Protein AF-A0A8T4DET0-F1 (afdb_monomer_lite)

pLDDT: mean 81.03, std 16.73, range [38.75, 98.0]

Foldseek 3Di:
DLLVVLVVLLVVLVVVLVVLVVVLVVLVVQLVVCVVVVVVVSNVVSVVSNVVSVVVSVVSVVVSVLSVLLNVLLVCQAVDPFDALVVSCVVSVHDSVSSVVSCVSQAWDADPVRTIHNHPVRVVVVVVVVVVVVLVVLVVVLVVLLVVQCVVPPPDDPVRSVVVSCVVCVPDCSVVVVVVVVVVVVVVVVVVVVVVVVVVVVVVVVVVVVVVVVVVVCVVDVVVVVVVVVVVCCVPDND

Sequence (239 aa):
MAEEVLKAEIRRLEGEEKAHAKKVRLKQAYAERARAKRDLKRMEKTQAEEEHAIAVLQKIQAEKKHAETGLLILRYVERHQPVESATIAQTFSVPPETLEEYITSLGLVNDSNGNIFANKERMTEITVTRKFEAWEQERKGVMERLKVIAERYPGLTRDELKEVYKCHYPDDDRLDRYLRERELVLDHSDIKESRAGTWIIIASVVLLVFLVLITAVSVHDPGVVEEAWGGLYVSLFGP

Structure (mmCIF, N/CA/C/O backbone):
data_AF-A0A8T4DET0-F1
#
_entry.id   AF-A0A8T4DET0-F1
#
loop_
_atom_site.group_PDB
_atom_site.id
_atom_site.type_symbol
_atom_site.label_atom_id
_atom_site.label_alt_id
_atom_site.label_comp_id
_atom_site.label_asym_id
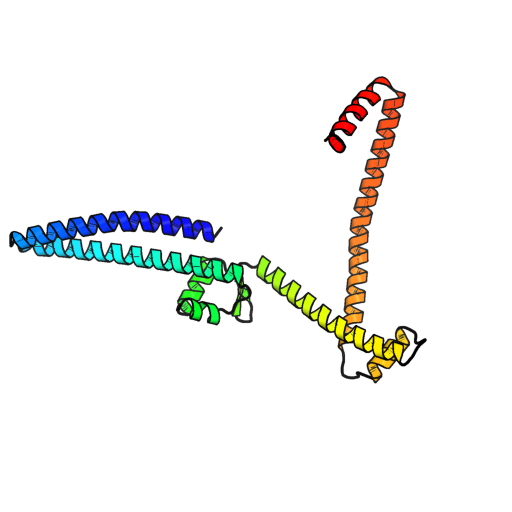_atom_site.label_entity_id
_atom_site.label_seq_id
_atom_site.pdbx_PDB_ins_code
_atom_site.Cartn_x
_atom_site.Cartn_y
_atom_site.Cartn_z
_atom_site.occupancy
_atom_site.B_iso_or_equiv
_atom_site.auth_seq_id
_atom_site.auth_comp_id
_atom_site.auth_asym_id
_atom_site.auth_atom_id
_atom_site.pdbx_PDB_model_num
ATOM 1 N N . MET A 1 1 ? -4.784 11.831 -1.229 1.00 80.75 1 MET A N 1
ATOM 2 C CA . MET A 1 1 ? -6.163 11.762 -0.682 1.00 80.75 1 MET A CA 1
ATOM 3 C C . MET A 1 1 ? -6.360 10.547 0.220 1.00 80.75 1 MET A C 1
ATOM 5 O O . MET A 1 1 ? -6.817 10.747 1.335 1.00 80.75 1 MET A O 1
ATOM 9 N N . ALA A 1 2 ? -5.977 9.333 -0.200 1.00 88.38 2 ALA A N 1
ATOM 10 C CA . ALA A 1 2 ? -6.114 8.115 0.614 1.00 88.38 2 ALA A CA 1
ATOM 11 C C . ALA A 1 2 ? -5.455 8.210 2.008 1.00 88.38 2 ALA A C 1
ATOM 13 O O . ALA A 1 2 ? -6.054 7.801 2.998 1.00 88.38 2 ALA A O 1
ATOM 14 N N . GLU A 1 3 ? -4.270 8.827 2.112 1.00 92.44 3 GLU A N 1
ATOM 15 C CA . GLU A 1 3 ? -3.575 8.993 3.398 1.00 92.44 3 GLU A CA 1
ATOM 16 C C . GLU A 1 3 ? -4.395 9.798 4.422 1.00 92.44 3 GLU A C 1
ATOM 18 O O . GLU A 1 3 ? -4.511 9.411 5.583 1.00 92.44 3 GLU A O 1
ATOM 23 N N . GLU A 1 4 ? -4.992 10.913 3.997 1.00 94.00 4 GLU A N 1
ATOM 24 C CA . GLU A 1 4 ? -5.779 11.780 4.881 1.00 94.00 4 GLU A CA 1
ATOM 25 C C . GLU A 1 4 ? -7.090 11.118 5.308 1.00 94.00 4 GLU A C 1
ATOM 27 O O . GLU A 1 4 ? -7.494 11.250 6.464 1.00 94.00 4 GLU A O 1
ATOM 32 N N . VAL A 1 5 ? -7.711 10.345 4.411 1.00 94.25 5 VAL A N 1
ATOM 33 C CA . VAL A 1 5 ? -8.896 9.536 4.730 1.00 94.25 5 VAL A CA 1
ATOM 34 C C . VAL A 1 5 ? -8.561 8.503 5.808 1.00 94.25 5 VAL A C 1
ATOM 36 O O . VAL A 1 5 ? -9.256 8.435 6.819 1.00 94.25 5 VAL A O 1
ATOM 39 N N . LEU A 1 6 ? -7.457 7.765 5.658 1.00 94.50 6 LEU A N 1
ATOM 40 C CA . LEU A 1 6 ? -7.008 6.798 6.664 1.00 94.50 6 LEU A CA 1
ATOM 41 C C . LEU A 1 6 ? -6.659 7.459 8.002 1.00 94.50 6 LEU A C 1
ATOM 43 O O . LEU A 1 6 ? -7.045 6.958 9.055 1.00 94.50 6 LEU A O 1
ATOM 47 N N . LYS A 1 7 ? -5.966 8.605 7.993 1.00 96.44 7 LYS A N 1
ATOM 48 C CA . LYS A 1 7 ? -5.668 9.358 9.225 1.00 96.44 7 LYS A CA 1
ATOM 49 C C . LYS A 1 7 ? -6.941 9.809 9.937 1.00 96.44 7 LYS A C 1
ATOM 51 O O . LYS A 1 7 ? -7.003 9.747 11.166 1.00 96.44 7 LYS A O 1
ATOM 56 N N . ALA A 1 8 ? -7.934 10.292 9.191 1.00 96.44 8 ALA A N 1
ATOM 57 C CA . ALA A 1 8 ? -9.219 10.692 9.752 1.00 96.44 8 ALA A CA 1
ATOM 58 C C . ALA A 1 8 ? -9.955 9.492 10.364 1.00 96.44 8 ALA A C 1
ATOM 60 O O . ALA A 1 8 ? -10.471 9.596 11.477 1.00 96.44 8 ALA A O 1
ATOM 61 N N . GLU A 1 9 ? -9.928 8.347 9.685 1.00 95.69 9 GLU A N 1
ATOM 62 C CA . GLU A 1 9 ? -10.553 7.112 10.152 1.00 95.69 9 GLU A CA 1
ATOM 63 C C . GLU A 1 9 ? -9.893 6.562 11.423 1.00 95.69 9 GLU A C 1
ATOM 65 O O . GLU A 1 9 ? -10.582 6.263 12.397 1.00 95.69 9 GLU A O 1
ATOM 70 N N . ILE A 1 10 ? -8.558 6.533 11.483 1.00 97.19 10 ILE A N 1
ATOM 71 C CA . ILE A 1 10 ? -7.818 6.139 12.693 1.00 97.19 10 ILE A CA 1
ATOM 72 C C . ILE A 1 10 ? -8.207 7.040 13.874 1.00 97.19 10 ILE A C 1
ATOM 74 O O . ILE A 1 10 ? -8.506 6.542 14.958 1.00 97.19 10 ILE A O 1
ATOM 78 N N . ARG A 1 11 ? -8.285 8.364 13.671 1.00 97.31 11 ARG A N 1
ATOM 79 C CA . ARG A 1 11 ? -8.712 9.308 14.722 1.00 97.31 11 ARG A CA 1
ATOM 80 C C . ARG A 1 11 ? -10.154 9.068 15.176 1.00 97.31 11 ARG A C 1
ATOM 82 O O . ARG A 1 11 ? -10.439 9.175 16.370 1.00 97.31 11 ARG A O 1
ATOM 89 N N . ARG A 1 12 ? -11.063 8.753 14.246 1.00 98.00 12 ARG A N 1
ATOM 90 C CA . ARG A 1 12 ? -12.456 8.395 14.558 1.00 98.00 12 ARG A CA 1
ATOM 91 C C . ARG A 1 12 ? -12.496 7.143 15.437 1.00 98.00 12 ARG A C 1
ATOM 93 O O . ARG A 1 12 ? -13.091 7.177 16.516 1.00 98.00 12 ARG A O 1
ATOM 100 N N . LEU A 1 13 ? -11.798 6.088 15.020 1.00 97.38 13 LEU A N 1
ATOM 101 C CA . LEU A 1 13 ? -11.717 4.811 15.732 1.00 97.38 13 LEU A CA 1
ATOM 102 C C . LEU A 1 13 ? -11.058 4.952 17.110 1.00 97.38 13 LEU A C 1
ATOM 104 O O . LEU A 1 13 ? -11.520 4.339 18.065 1.00 97.38 13 LEU A O 1
ATOM 108 N N . GLU A 1 14 ? -10.052 5.814 17.272 1.00 97.00 14 GLU A N 1
ATOM 109 C CA . GLU A 1 14 ? -9.481 6.140 18.588 1.00 97.00 14 GLU A CA 1
ATOM 110 C C . GLU A 1 14 ? -10.503 6.773 19.544 1.00 97.00 14 GLU A C 1
ATOM 112 O O . GLU A 1 14 ? -10.495 6.501 20.750 1.00 97.00 14 GLU A O 1
ATOM 117 N N . GLY A 1 15 ? -11.374 7.643 19.029 1.00 96.56 15 GLY A N 1
ATOM 118 C CA . GLY A 1 15 ? -12.464 8.232 19.804 1.00 96.56 15 GLY A CA 1
ATOM 119 C C . GLY A 1 15 ? -13.473 7.177 20.261 1.00 96.56 15 GLY A C 1
ATOM 120 O O . GLY A 1 15 ? -13.859 7.143 21.435 1.00 96.56 15 GLY A O 1
ATOM 121 N N . GLU A 1 16 ? -13.856 6.280 19.353 1.00 96.81 16 GLU A N 1
ATOM 122 C CA . GLU A 1 16 ? -14.784 5.180 19.629 1.00 96.81 16 GLU A CA 1
ATOM 123 C C . GLU A 1 16 ? -14.197 4.151 20.593 1.00 96.81 16 GLU A C 1
ATOM 125 O O . GLU A 1 16 ? -14.870 3.759 21.549 1.00 96.81 16 GLU A O 1
ATOM 130 N N . GLU A 1 17 ? -12.926 3.791 20.417 1.00 97.12 17 GLU A N 1
ATOM 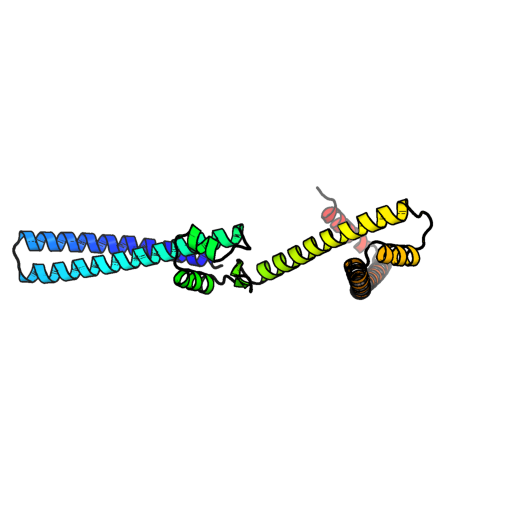131 C CA . GLU A 1 17 ? -12.177 2.910 21.310 1.00 97.12 17 GLU A CA 1
ATOM 132 C C . GLU A 1 17 ? -12.211 3.455 22.744 1.00 97.12 17 GLU A C 1
ATOM 134 O O . GLU A 1 17 ? -12.597 2.744 23.675 1.00 97.12 17 GLU A O 1
ATOM 139 N N . LYS A 1 18 ? -11.908 4.747 22.937 1.00 96.25 18 LYS A N 1
ATOM 140 C CA . LYS A 1 18 ? -11.958 5.400 24.259 1.00 96.25 18 LYS A CA 1
ATOM 141 C C . LYS A 1 18 ? -13.365 5.377 24.861 1.00 96.25 18 LYS A C 1
ATOM 143 O O . LYS A 1 18 ? -13.527 5.091 26.053 1.00 96.25 18 LYS A O 1
ATOM 148 N N . ALA A 1 19 ? -14.390 5.665 24.059 1.00 94.88 19 ALA A N 1
ATOM 149 C CA . ALA A 1 19 ? -15.779 5.658 24.512 1.00 94.88 19 ALA A CA 1
ATOM 150 C C . ALA A 1 19 ? -16.242 4.248 24.925 1.00 94.88 19 ALA A C 1
ATOM 152 O O . ALA A 1 19 ? -16.878 4.078 25.972 1.00 94.88 19 ALA A O 1
ATOM 153 N N . HIS A 1 20 ? -15.895 3.227 24.140 1.00 94.81 20 HIS A N 1
ATOM 154 C CA . HIS A 1 20 ? -16.258 1.838 24.407 1.00 94.81 20 HIS A CA 1
ATOM 155 C C . HIS A 1 20 ? -15.442 1.224 25.545 1.00 94.81 20 HIS A C 1
ATOM 157 O O . HIS A 1 20 ? -16.022 0.539 26.385 1.00 94.81 20 HIS A O 1
ATOM 163 N N . ALA A 1 21 ? -14.162 1.564 25.686 1.00 95.94 21 ALA A N 1
ATOM 164 C CA . ALA A 1 21 ? -13.354 1.176 26.840 1.00 95.94 21 ALA A CA 1
ATOM 165 C C . ALA A 1 21 ? -13.967 1.678 28.159 1.00 95.94 21 ALA A C 1
ATOM 167 O O . ALA A 1 21 ? -14.018 0.947 29.150 1.00 95.94 21 ALA A O 1
ATOM 168 N N . LYS A 1 22 ? -14.519 2.902 28.176 1.00 95.56 22 LYS A N 1
ATOM 169 C CA . LYS A 1 22 ? -15.258 3.415 29.341 1.00 95.56 22 LYS A CA 1
ATOM 170 C C . LYS A 1 22 ? -16.531 2.607 29.616 1.00 95.56 22 LYS A C 1
ATOM 172 O O . LYS A 1 22 ? -16.813 2.310 30.777 1.00 95.56 22 LYS A O 1
ATOM 177 N N . LYS A 1 23 ? -17.291 2.234 28.578 1.00 93.75 23 LYS A N 1
ATOM 178 C CA . LYS A 1 23 ? -18.486 1.380 28.721 1.00 93.75 23 LYS A CA 1
ATOM 179 C C . LYS A 1 23 ? -18.127 0.005 29.287 1.00 93.75 23 LYS A C 1
ATOM 181 O O . LYS A 1 23 ? -18.787 -0.426 30.226 1.00 93.75 23 LYS A O 1
ATOM 186 N N . VAL A 1 24 ? -17.074 -0.634 28.775 1.00 94.12 24 VAL A N 1
ATOM 187 C CA . VAL A 1 24 ? -16.571 -1.926 29.274 1.00 94.12 24 VAL A CA 1
ATOM 188 C C . VAL A 1 24 ? -16.230 -1.830 30.759 1.00 94.12 24 VAL A C 1
ATOM 190 O O . VAL A 1 24 ? -16.779 -2.591 31.550 1.00 94.12 24 VAL A O 1
ATOM 193 N N . ARG A 1 25 ? -15.442 -0.825 31.169 1.00 93.75 25 ARG A N 1
ATOM 194 C CA . ARG A 1 25 ? -15.099 -0.605 32.588 1.00 93.75 25 ARG A CA 1
ATOM 195 C C . ARG A 1 25 ? -16.331 -0.430 33.479 1.00 93.75 25 ARG A C 1
ATOM 197 O O . ARG A 1 25 ? -16.374 -0.949 34.590 1.00 93.75 25 ARG A O 1
ATOM 204 N N . LEU A 1 26 ? -17.348 0.294 33.004 1.00 92.44 26 LEU A N 1
ATOM 205 C CA . LEU A 1 26 ? -18.601 0.457 33.746 1.00 92.44 26 LEU A CA 1
ATOM 206 C C . LEU A 1 26 ? -19.355 -0.870 33.877 1.00 92.44 26 LEU A C 1
ATOM 208 O O . LEU A 1 26 ? -19.831 -1.185 34.965 1.00 92.44 26 LEU A O 1
ATOM 212 N N . LYS A 1 27 ? -19.467 -1.647 32.794 1.00 91.44 27 LYS A N 1
ATOM 213 C CA . LYS A 1 27 ? -20.150 -2.949 32.805 1.00 91.44 27 LYS A CA 1
ATOM 214 C C . LYS A 1 27 ? -19.440 -3.956 33.708 1.00 91.44 27 LYS A C 1
ATOM 216 O O . LYS A 1 27 ? -20.118 -4.573 34.522 1.00 91.44 27 LYS A O 1
ATOM 221 N N . GLN A 1 28 ? -18.110 -4.000 33.668 1.00 90.81 28 GLN A N 1
ATOM 222 C CA . GLN A 1 28 ? -17.274 -4.774 34.594 1.00 90.81 28 GLN A CA 1
ATOM 223 C C . GLN A 1 28 ? -17.572 -4.426 36.056 1.00 90.81 28 GLN A C 1
ATOM 225 O O . GLN A 1 28 ? -17.933 -5.297 36.843 1.00 90.81 28 GLN A O 1
ATOM 230 N N . ALA A 1 29 ? -17.552 -3.137 36.410 1.00 90.94 29 ALA A N 1
ATOM 231 C CA . ALA A 1 29 ? -17.862 -2.701 37.772 1.00 90.94 29 ALA A CA 1
ATOM 232 C C . ALA A 1 29 ? -19.298 -3.068 38.210 1.00 90.94 29 ALA A C 1
ATOM 234 O O . ALA A 1 29 ? -19.546 -3.364 39.382 1.00 90.94 29 ALA A O 1
ATOM 235 N N . TYR A 1 30 ? -20.272 -3.050 37.292 1.00 87.25 30 TYR A N 1
ATOM 236 C CA . TYR A 1 30 ? -21.639 -3.495 37.583 1.00 87.25 30 TYR A CA 1
ATOM 237 C C . TYR A 1 30 ? -21.739 -5.013 37.771 1.00 87.25 30 TYR A C 1
ATOM 239 O O . TYR A 1 30 ? -22.420 -5.450 38.703 1.00 87.25 30 TYR A O 1
ATOM 247 N N . ALA A 1 31 ? -21.055 -5.799 36.939 1.00 87.06 31 ALA A N 1
ATOM 248 C CA . ALA A 1 31 ? -20.998 -7.252 37.061 1.00 87.06 31 ALA A CA 1
ATOM 249 C C . ALA A 1 31 ? -20.335 -7.675 38.383 1.00 87.06 31 ALA A C 1
ATOM 251 O O . ALA A 1 31 ? -20.878 -8.505 39.113 1.00 87.06 31 ALA A O 1
ATOM 252 N N . GLU A 1 32 ? -19.230 -7.032 38.772 1.00 88.06 32 GLU A N 1
ATOM 253 C CA . GLU A 1 32 ? -18.567 -7.246 40.066 1.00 88.06 32 GLU A CA 1
ATOM 254 C C . GLU A 1 32 ? -19.493 -6.946 41.253 1.00 88.06 32 GLU A C 1
ATOM 256 O O . GLU A 1 32 ? -19.580 -7.731 42.199 1.00 88.06 32 GLU A O 1
ATOM 261 N N . ARG A 1 33 ? -20.259 -5.848 41.193 1.00 87.69 33 ARG A N 1
ATOM 262 C CA . ARG A 1 33 ? -21.254 -5.516 42.229 1.00 87.69 33 ARG A CA 1
ATOM 263 C C . ARG A 1 33 ? -22.389 -6.537 42.304 1.00 87.69 33 ARG A C 1
ATOM 265 O O . ARG A 1 33 ? -22.856 -6.831 43.403 1.00 87.69 33 ARG A O 1
ATOM 272 N N . ALA A 1 34 ? -22.856 -7.054 41.167 1.00 86.12 34 ALA A N 1
ATOM 273 C CA . ALA A 1 34 ? -23.879 -8.099 41.130 1.00 86.12 34 ALA A CA 1
ATOM 274 C C . ALA A 1 34 ? -23.356 -9.415 41.734 1.00 86.12 34 ALA A C 1
ATOM 276 O O . ALA A 1 34 ? -24.046 -10.018 42.558 1.00 86.12 34 ALA A O 1
ATOM 277 N N . ARG A 1 35 ? -22.105 -9.789 41.415 1.00 86.19 35 ARG A N 1
ATOM 278 C CA . ARG A 1 35 ? -21.392 -10.932 42.016 1.00 86.19 35 ARG A CA 1
ATOM 279 C C . ARG A 1 35 ? -21.261 -10.785 43.531 1.00 86.19 35 ARG A C 1
ATOM 281 O O . ARG A 1 35 ? -21.606 -11.709 44.264 1.00 86.19 35 ARG A O 1
ATOM 288 N N . ALA A 1 36 ? -20.854 -9.609 44.013 1.00 89.50 36 ALA A N 1
ATOM 289 C CA . ALA A 1 36 ? -20.719 -9.332 45.445 1.00 89.50 36 ALA A CA 1
ATOM 290 C C . ALA A 1 36 ? -22.049 -9.474 46.212 1.00 89.50 36 ALA A C 1
ATOM 292 O O . ALA A 1 36 ? -22.058 -9.882 47.370 1.00 89.50 36 ALA A O 1
ATOM 293 N N . LYS A 1 37 ? -23.180 -9.173 45.560 1.00 90.38 37 LYS A N 1
ATOM 294 C CA . LYS A 1 37 ? -24.529 -9.285 46.140 1.00 90.38 37 LYS A CA 1
ATOM 295 C C . LYS A 1 37 ? -25.179 -10.664 45.966 1.00 90.38 37 LYS A C 1
ATOM 297 O O . LYS A 1 37 ? -26.287 -10.847 46.461 1.00 90.38 37 LYS A O 1
ATOM 302 N N . ARG A 1 38 ? -24.519 -11.616 45.288 1.00 86.25 38 ARG A N 1
ATOM 303 C CA . ARG A 1 38 ? -25.039 -12.965 44.966 1.00 86.25 38 ARG A CA 1
ATOM 304 C C . ARG A 1 38 ? -26.416 -12.956 44.275 1.00 86.25 38 ARG A C 1
ATOM 306 O O . ARG A 1 38 ? -27.213 -13.874 44.452 1.00 86.25 38 ARG A O 1
ATOM 313 N N . ASP A 1 39 ? -26.703 -11.925 43.482 1.00 85.50 39 ASP A N 1
ATOM 314 C CA . ASP A 1 39 ? -27.966 -11.798 42.745 1.00 85.50 39 ASP A CA 1
ATOM 315 C C . ASP A 1 39 ? -27.867 -12.524 41.393 1.00 85.50 39 ASP A C 1
ATOM 317 O O . ASP A 1 39 ? -27.490 -11.934 40.378 1.00 85.50 39 ASP A O 1
ATOM 321 N N . LEU A 1 40 ? -28.178 -13.825 41.394 1.00 80.81 40 LEU A N 1
ATOM 322 C CA . LEU A 1 40 ? -27.998 -14.733 40.251 1.00 80.81 40 LEU A CA 1
ATOM 323 C C . LEU A 1 40 ? -28.675 -14.241 38.960 1.00 80.81 40 LEU A C 1
ATOM 325 O O . LEU A 1 40 ? -28.046 -14.240 37.904 1.00 80.81 40 LEU A O 1
ATOM 329 N N . LYS A 1 41 ? -29.916 -13.736 39.036 1.00 82.00 41 LYS A N 1
ATOM 330 C CA . LYS A 1 41 ? -30.633 -13.210 37.856 1.00 82.00 41 LYS A CA 1
ATOM 331 C C . LYS A 1 41 ? -29.954 -11.975 37.264 1.00 82.00 41 LYS A C 1
ATOM 333 O O . LYS A 1 41 ? -29.976 -11.763 36.053 1.00 82.00 41 LYS A O 1
ATOM 338 N N . ARG A 1 42 ? -29.374 -11.123 38.112 1.00 81.19 42 ARG A N 1
ATOM 339 C CA . ARG A 1 42 ? -28.644 -9.927 37.668 1.00 81.19 42 ARG A CA 1
ATOM 340 C C . ARG A 1 42 ? -27.243 -10.255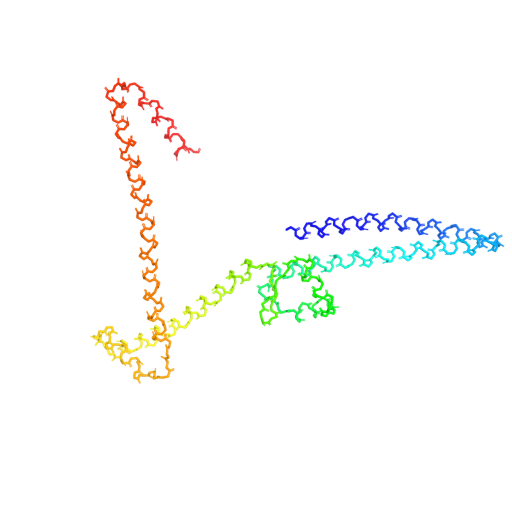 37.172 1.00 81.19 42 ARG A C 1
ATOM 342 O O . ARG A 1 42 ? -26.760 -9.547 36.293 1.00 81.19 42 ARG A O 1
ATOM 349 N N . MET A 1 43 ? -26.608 -11.297 37.705 1.00 84.38 43 MET A N 1
ATOM 350 C CA . MET A 1 43 ? -25.290 -11.765 37.274 1.00 84.38 43 MET A CA 1
ATOM 351 C C . MET A 1 43 ? -25.285 -12.219 35.813 1.00 84.38 43 MET A C 1
ATOM 353 O O . MET A 1 43 ? -24.488 -11.695 35.045 1.00 84.38 43 MET A O 1
ATOM 357 N N . GLU A 1 44 ? -26.201 -13.101 35.402 1.00 86.25 44 GLU A N 1
ATOM 358 C CA . GLU A 1 44 ? -26.257 -13.583 34.008 1.00 86.25 44 GLU A CA 1
ATOM 359 C C . GLU A 1 44 ? -26.460 -12.431 33.017 1.00 86.25 44 GLU A C 1
ATOM 361 O O . GLU A 1 44 ? -25.741 -12.303 32.026 1.00 86.25 44 GLU A O 1
ATOM 366 N N . LYS A 1 45 ? -27.390 -11.520 33.329 1.00 86.75 45 LYS A N 1
ATOM 367 C CA . LYS A 1 45 ? -27.658 -10.349 32.487 1.00 86.75 45 LYS A CA 1
ATOM 368 C C . LYS A 1 45 ? -26.462 -9.396 32.406 1.00 86.75 45 LYS A C 1
ATOM 370 O O . LYS A 1 45 ? -26.127 -8.926 31.324 1.00 86.75 45 LYS A O 1
ATOM 375 N N . THR A 1 46 ? -25.831 -9.079 33.537 1.00 87.88 46 THR A N 1
ATOM 376 C CA . THR A 1 46 ? -24.679 -8.158 33.549 1.00 87.88 46 THR A CA 1
ATOM 377 C C . THR A 1 46 ? -23.450 -8.759 32.884 1.00 87.88 46 THR A C 1
ATOM 379 O O . THR A 1 46 ? -22.729 -8.026 32.215 1.00 87.88 46 THR A O 1
ATOM 382 N N . GLN A 1 47 ? -23.255 -10.073 32.996 1.00 88.69 47 GLN A N 1
ATOM 383 C CA . GLN A 1 47 ? -22.185 -10.782 32.307 1.00 88.69 47 GLN A CA 1
ATOM 384 C C . GLN A 1 47 ? -22.385 -10.767 30.786 1.00 88.69 47 GLN A C 1
ATOM 386 O O . GLN A 1 47 ? -21.464 -10.398 30.066 1.00 88.69 47 GLN A O 1
ATOM 391 N N . ALA A 1 48 ? -23.591 -11.059 30.292 1.00 90.12 48 ALA A N 1
ATOM 392 C CA . ALA A 1 48 ? -23.875 -10.988 28.857 1.00 90.12 48 ALA A CA 1
ATOM 393 C C . ALA A 1 48 ? -23.661 -9.567 28.290 1.00 90.12 48 ALA A C 1
ATOM 395 O O . ALA A 1 48 ? -23.119 -9.387 27.200 1.00 90.12 48 ALA A O 1
ATOM 396 N N . GLU A 1 49 ? -24.049 -8.531 29.043 1.00 90.62 49 GLU A N 1
ATOM 397 C CA . GLU A 1 49 ? -23.809 -7.134 28.658 1.00 90.62 49 GLU A CA 1
ATOM 398 C C . GLU A 1 49 ? -22.318 -6.750 28.682 1.00 90.62 49 GLU A C 1
ATOM 400 O O . GLU A 1 49 ? -21.885 -5.922 27.875 1.00 90.62 49 GLU A O 1
ATOM 405 N N . GLU A 1 50 ? -21.538 -7.316 29.606 1.00 91.19 50 GLU A N 1
ATOM 406 C CA . GLU A 1 50 ? -20.085 -7.145 29.682 1.00 91.19 50 GLU A CA 1
ATOM 407 C C . GLU A 1 50 ? -19.391 -7.804 28.484 1.00 91.19 50 GLU A C 1
ATOM 409 O O . GLU A 1 50 ? -18.638 -7.134 27.777 1.00 91.19 50 GLU A O 1
ATOM 414 N N . GLU A 1 51 ? -19.695 -9.073 28.211 1.00 93.94 51 GLU A N 1
ATOM 415 C CA . GLU A 1 51 ? -19.146 -9.834 27.085 1.00 93.94 51 GLU A CA 1
ATOM 416 C C . GLU A 1 51 ? -19.450 -9.145 25.749 1.00 93.94 51 GLU A C 1
ATOM 418 O O . GLU A 1 51 ? -18.552 -8.945 24.929 1.00 93.94 51 GLU A O 1
ATOM 423 N N . HIS A 1 52 ? -20.685 -8.669 25.564 1.00 94.62 52 HIS A N 1
ATOM 424 C CA . HIS A 1 52 ? -21.054 -7.889 24.385 1.00 94.62 52 HIS A CA 1
ATOM 425 C C . HIS A 1 52 ? -20.242 -6.587 24.274 1.00 94.62 52 HIS A C 1
ATOM 427 O O . HIS A 1 52 ? -19.778 -6.224 23.193 1.00 94.62 52 HIS A O 1
ATOM 433 N N . ALA A 1 53 ? -20.051 -5.855 25.377 1.00 92.88 53 ALA A N 1
ATOM 434 C CA . ALA A 1 53 ? -19.258 -4.626 25.360 1.00 92.88 53 ALA A CA 1
ATOM 435 C C . ALA A 1 53 ? -17.781 -4.896 25.018 1.00 92.88 53 ALA A C 1
ATOM 437 O O . ALA A 1 53 ? -17.179 -4.109 24.283 1.00 92.88 53 ALA A O 1
ATOM 438 N N . ILE A 1 54 ? -17.220 -6.001 25.520 1.00 93.94 54 ILE A N 1
ATOM 439 C CA . ILE A 1 54 ? -15.855 -6.447 25.215 1.00 93.94 54 ILE A CA 1
ATOM 440 C C . ILE A 1 54 ? -15.729 -6.800 23.731 1.00 93.94 54 ILE A C 1
ATOM 442 O O . ILE A 1 54 ? -14.804 -6.318 23.080 1.00 93.94 54 ILE A O 1
ATOM 446 N N . ALA A 1 55 ? -16.675 -7.560 23.175 1.00 96.44 55 ALA A N 1
ATOM 447 C CA . ALA A 1 55 ? -16.664 -7.945 21.764 1.00 96.44 55 ALA A CA 1
ATOM 448 C C . ALA A 1 55 ? -16.683 -6.722 20.830 1.00 96.44 55 ALA A C 1
ATOM 450 O O . ALA A 1 55 ? -15.925 -6.655 19.862 1.00 96.44 55 ALA A O 1
ATOM 451 N N . VAL A 1 56 ? -17.496 -5.708 21.149 1.00 96.38 56 VAL A N 1
ATOM 452 C CA . VAL A 1 56 ? -17.522 -4.455 20.376 1.00 96.38 56 VAL A CA 1
ATOM 453 C C . VAL A 1 56 ? -16.186 -3.713 20.466 1.00 96.38 56 VAL A C 1
ATOM 455 O O . VAL A 1 56 ? -15.701 -3.217 19.453 1.00 96.38 56 VAL A O 1
ATOM 458 N N . LEU A 1 57 ? -15.566 -3.647 21.649 1.00 95.75 57 LEU A N 1
ATOM 459 C CA . LEU A 1 57 ? -14.258 -3.004 21.805 1.00 95.75 57 LEU A CA 1
ATOM 460 C C . LEU A 1 57 ? -13.171 -3.725 20.994 1.00 95.75 57 LEU A C 1
ATOM 462 O O . LEU A 1 57 ? -12.389 -3.069 20.312 1.00 95.75 57 LEU A O 1
ATOM 466 N N . GLN A 1 58 ? -13.154 -5.058 21.025 1.00 97.25 58 GLN A N 1
ATOM 467 C CA . GLN A 1 58 ? -12.216 -5.866 20.241 1.00 97.25 58 GLN A CA 1
ATOM 468 C C . GLN A 1 58 ? -12.391 -5.645 18.737 1.00 97.25 58 GLN A C 1
ATOM 470 O O . GLN A 1 58 ? -11.399 -5.519 18.020 1.00 97.25 58 GLN A O 1
ATOM 475 N N . LYS A 1 59 ? -13.637 -5.532 18.261 1.00 97.69 59 LYS A N 1
ATOM 476 C CA . LYS A 1 59 ? -13.926 -5.210 16.860 1.00 97.69 59 LYS A CA 1
ATOM 477 C C . LYS A 1 59 ? -13.352 -3.845 16.460 1.00 97.69 59 LYS A C 1
ATOM 479 O O . LYS A 1 59 ? -12.644 -3.766 15.463 1.00 97.69 59 LYS A O 1
ATOM 484 N N . ILE A 1 60 ? -13.580 -2.804 17.265 1.00 97.00 60 ILE A N 1
ATOM 485 C CA . ILE A 1 60 ? -13.035 -1.456 17.011 1.00 97.00 60 ILE A CA 1
ATOM 486 C C . ILE A 1 60 ? -11.500 -1.484 16.972 1.00 97.00 60 ILE A C 1
ATOM 488 O O . ILE A 1 60 ? -10.883 -0.870 16.105 1.00 97.00 60 ILE A O 1
ATOM 492 N N . GLN A 1 61 ? -10.866 -2.221 17.886 1.00 96.62 61 GLN A N 1
ATOM 493 C CA . GLN A 1 61 ? -9.408 -2.361 17.914 1.00 96.62 61 GLN A CA 1
ATOM 494 C C . GLN A 1 61 ? -8.863 -3.081 16.676 1.00 96.62 61 GLN A C 1
ATOM 496 O O . GLN A 1 61 ? -7.821 -2.686 16.150 1.00 96.62 61 GLN A O 1
ATOM 501 N N . ALA A 1 62 ? -9.565 -4.106 16.190 1.00 96.12 62 ALA A N 1
ATOM 502 C CA . ALA A 1 62 ? -9.202 -4.801 14.960 1.00 96.12 62 ALA A CA 1
ATOM 503 C C . ALA A 1 62 ? -9.322 -3.883 13.731 1.00 96.12 62 ALA A C 1
ATOM 505 O O . ALA A 1 62 ? -8.388 -3.819 12.933 1.00 96.12 62 ALA A O 1
ATOM 506 N N . GLU A 1 63 ? -10.418 -3.126 13.615 1.00 95.69 63 GLU A N 1
ATOM 507 C CA . GLU A 1 63 ? -10.625 -2.146 12.538 1.00 95.69 63 GLU A CA 1
ATOM 508 C C . GLU A 1 63 ? -9.551 -1.051 12.554 1.00 95.69 63 GLU A C 1
ATOM 510 O O . GLU A 1 63 ? -8.969 -0.726 11.519 1.00 95.69 63 GLU A O 1
ATOM 515 N N . LYS A 1 64 ? -9.211 -0.536 13.740 1.00 97.06 64 LYS A N 1
ATOM 516 C CA . LYS A 1 64 ? -8.148 0.462 13.904 1.00 97.06 64 LYS A CA 1
ATOM 517 C C . LYS A 1 64 ? -6.800 -0.078 13.445 1.00 97.06 64 LYS A C 1
ATOM 519 O O . LYS A 1 64 ? -6.125 0.570 12.649 1.00 97.06 64 LYS A O 1
ATOM 524 N N . LYS A 1 65 ? -6.431 -1.278 13.902 1.00 96.00 65 LYS A N 1
ATOM 525 C CA . LYS A 1 65 ? -5.188 -1.937 13.489 1.00 96.00 65 LYS A CA 1
ATOM 526 C C . LYS A 1 65 ? -5.153 -2.142 11.973 1.00 96.00 65 LYS A C 1
ATOM 528 O O . LYS A 1 65 ? -4.127 -1.896 11.350 1.00 96.00 65 LYS A O 1
ATOM 533 N N . HIS A 1 66 ? -6.273 -2.548 11.374 1.00 94.25 66 HIS A N 1
ATOM 534 C CA . HIS A 1 66 ? -6.385 -2.701 9.927 1.00 94.25 66 HIS A CA 1
ATOM 535 C C . HIS A 1 66 ? -6.143 -1.369 9.191 1.00 94.25 66 HIS A C 1
ATOM 537 O O . HIS A 1 66 ? -5.362 -1.340 8.239 1.00 94.25 66 HIS A O 1
ATOM 543 N N . ALA A 1 67 ? -6.730 -0.261 9.654 1.00 95.25 67 ALA A N 1
ATOM 544 C CA . ALA A 1 67 ? -6.509 1.066 9.074 1.00 95.25 67 ALA A CA 1
ATOM 545 C C . ALA A 1 67 ? -5.055 1.557 9.239 1.00 95.25 67 ALA A C 1
ATOM 547 O O . ALA A 1 67 ? -4.472 2.108 8.303 1.00 95.25 67 ALA A O 1
ATOM 548 N N . GLU A 1 68 ? -4.439 1.319 10.401 1.00 96.88 68 GLU A N 1
ATOM 549 C CA . GLU A 1 68 ? -3.027 1.632 10.659 1.00 96.88 68 GLU A CA 1
ATOM 550 C C . GLU A 1 68 ? -2.093 0.862 9.717 1.00 96.88 68 GLU A C 1
ATOM 552 O O . GLU A 1 68 ? -1.190 1.452 9.121 1.00 96.88 68 GLU A O 1
ATOM 557 N N . THR A 1 69 ? -2.332 -0.437 9.527 1.00 96.62 69 THR A N 1
ATOM 558 C CA . THR A 1 69 ? -1.578 -1.256 8.572 1.00 96.62 69 THR A CA 1
ATOM 559 C C . THR A 1 69 ? -1.747 -0.742 7.141 1.00 96.62 69 THR A C 1
ATOM 561 O O . THR A 1 69 ? -0.747 -0.590 6.440 1.00 96.62 69 THR A O 1
ATOM 564 N N . GLY A 1 70 ? -2.966 -0.381 6.726 1.00 96.12 70 GLY A N 1
ATOM 565 C CA . GLY A 1 70 ? -3.212 0.217 5.409 1.00 96.12 70 GLY A CA 1
ATOM 566 C C . GLY A 1 70 ? -2.427 1.516 5.190 1.00 96.12 70 GLY A C 1
ATOM 567 O O . GLY A 1 70 ? -1.822 1.712 4.136 1.00 96.12 70 GLY A O 1
ATOM 568 N N . LEU A 1 71 ? -2.346 2.375 6.211 1.00 96.44 71 LEU A N 1
ATOM 569 C CA . LEU A 1 71 ? -1.551 3.606 6.164 1.00 96.44 71 LEU A CA 1
ATOM 570 C C . LEU A 1 71 ? -0.047 3.337 6.019 1.00 96.44 71 LEU A C 1
ATOM 572 O O . LEU A 1 71 ? 0.645 4.052 5.290 1.00 96.44 71 LEU A O 1
ATOM 576 N N . LEU A 1 72 ? 0.472 2.323 6.712 1.00 96.75 72 LEU A N 1
ATOM 577 C CA . LEU A 1 72 ? 1.876 1.931 6.601 1.00 96.75 72 LEU A CA 1
ATOM 578 C C . LEU A 1 72 ? 2.201 1.380 5.209 1.00 96.75 72 LEU A C 1
ATOM 580 O O . LEU A 1 72 ? 3.215 1.778 4.633 1.00 96.75 72 LEU A O 1
ATOM 584 N N . ILE A 1 73 ? 1.325 0.537 4.653 1.00 96.25 73 ILE A N 1
ATOM 585 C CA . ILE A 1 73 ? 1.464 -0.002 3.294 1.00 96.25 73 ILE A CA 1
ATOM 586 C C . ILE A 1 73 ? 1.482 1.134 2.270 1.00 96.25 73 ILE A C 1
ATOM 588 O O . ILE A 1 73 ? 2.404 1.199 1.458 1.00 96.25 73 ILE A O 1
ATOM 592 N N . LEU A 1 74 ? 0.525 2.067 2.343 1.00 95.81 74 LEU A N 1
ATOM 593 C CA . LEU A 1 74 ? 0.453 3.210 1.428 1.00 95.81 74 LEU A CA 1
ATOM 594 C C . LEU A 1 74 ? 1.770 3.999 1.410 1.00 95.81 74 LEU A C 1
ATOM 596 O O . LEU A 1 74 ? 2.365 4.206 0.354 1.00 95.81 74 LEU A O 1
ATOM 600 N N . ARG A 1 75 ? 2.270 4.378 2.591 1.00 96.00 75 ARG A N 1
ATOM 601 C CA . ARG A 1 75 ? 3.524 5.138 2.724 1.00 96.00 75 ARG A CA 1
ATOM 602 C C . ARG A 1 75 ? 4.738 4.372 2.220 1.00 96.00 75 ARG A C 1
ATOM 604 O O . ARG A 1 75 ? 5.684 4.978 1.722 1.00 96.00 75 ARG A O 1
ATOM 611 N N . TYR A 1 76 ? 4.744 3.058 2.404 1.00 96.56 76 TYR A N 1
ATOM 612 C CA . TYR A 1 76 ? 5.822 2.207 1.929 1.00 96.56 76 TYR A CA 1
ATOM 613 C C . TYR A 1 76 ? 5.837 2.148 0.400 1.00 96.56 76 TYR A C 1
ATOM 615 O O . TYR A 1 76 ? 6.875 2.404 -0.208 1.00 96.56 76 TYR A O 1
ATOM 623 N N . VAL A 1 77 ? 4.679 1.927 -0.227 1.00 95.69 77 VAL A N 1
ATOM 624 C CA . VAL A 1 77 ? 4.539 1.930 -1.691 1.00 95.69 77 VAL A CA 1
ATOM 625 C C . VAL A 1 77 ? 4.937 3.283 -2.278 1.00 95.69 77 VAL A C 1
ATOM 627 O O . VAL A 1 77 ? 5.718 3.332 -3.221 1.00 95.69 77 VAL A O 1
ATOM 630 N N . GLU A 1 78 ? 4.487 4.396 -1.698 1.00 93.06 78 GLU A N 1
ATOM 631 C CA . GLU A 1 78 ? 4.832 5.737 -2.191 1.00 93.06 78 GLU A CA 1
ATOM 632 C C . GLU A 1 78 ? 6.346 6.001 -2.226 1.00 93.06 78 GLU A C 1
ATOM 634 O O . GLU A 1 78 ? 6.825 6.692 -3.128 1.00 93.06 78 GLU A O 1
ATOM 639 N N . ARG A 1 79 ? 7.097 5.437 -1.271 1.00 94.00 79 ARG A N 1
ATOM 640 C CA . ARG A 1 79 ? 8.552 5.617 -1.141 1.00 94.00 79 ARG A CA 1
ATOM 641 C C . ARG A 1 79 ? 9.378 4.624 -1.949 1.00 94.00 79 ARG A C 1
ATOM 643 O O . ARG A 1 79 ? 10.491 4.962 -2.338 1.00 94.00 79 ARG A O 1
ATOM 650 N N . HIS A 1 80 ? 8.867 3.412 -2.149 1.00 93.56 80 HIS A N 1
ATOM 651 C CA . HIS A 1 80 ? 9.633 2.294 -2.705 1.00 93.56 80 HIS A CA 1
ATOM 652 C C . HIS A 1 80 ? 9.096 1.784 -4.044 1.00 93.56 80 HIS A C 1
ATOM 654 O O . HIS A 1 80 ? 9.604 0.795 -4.557 1.00 93.56 80 HIS A O 1
ATOM 660 N N . GLN A 1 81 ? 8.093 2.444 -4.627 1.00 90.81 81 GLN A N 1
ATOM 661 C CA . GLN A 1 81 ? 7.567 2.078 -5.938 1.00 90.81 81 GLN A CA 1
ATOM 662 C C . GLN A 1 81 ? 8.647 2.119 -7.041 1.00 90.81 81 GLN A C 1
ATOM 664 O O . GLN A 1 81 ? 9.431 3.070 -7.108 1.00 90.81 81 GLN A O 1
ATOM 669 N N . PRO A 1 82 ? 8.657 1.133 -7.953 1.00 93.00 82 PRO A N 1
ATOM 670 C CA . PRO A 1 82 ? 7.822 -0.064 -7.933 1.00 93.00 82 PRO A CA 1
ATOM 671 C C . PRO A 1 82 ? 8.322 -1.078 -6.909 1.00 93.00 82 PRO A C 1
ATOM 673 O O . PRO A 1 82 ? 9.524 -1.314 -6.801 1.00 93.00 82 PRO A O 1
ATOM 676 N N . VAL A 1 83 ? 7.381 -1.717 -6.222 1.00 95.12 83 VAL A N 1
ATOM 677 C CA . VAL A 1 83 ? 7.680 -2.737 -5.218 1.00 95.12 83 VAL A CA 1
ATOM 678 C C . VAL A 1 83 ? 6.806 -3.965 -5.420 1.00 95.12 83 VAL A C 1
ATOM 680 O O . VAL A 1 83 ? 5.617 -3.848 -5.692 1.00 95.12 83 VAL A O 1
ATOM 683 N N . GLU A 1 84 ? 7.386 -5.152 -5.297 1.00 95.19 84 GLU A N 1
ATOM 684 C CA . GLU A 1 84 ? 6.663 -6.406 -5.494 1.00 95.19 84 GLU A CA 1
ATOM 685 C C . GLU A 1 84 ? 5.629 -6.645 -4.386 1.00 95.19 84 GLU A C 1
ATOM 687 O O . GLU A 1 84 ? 5.905 -6.450 -3.196 1.00 95.19 84 GLU A O 1
ATOM 692 N N . SER A 1 85 ? 4.452 -7.147 -4.767 1.00 93.12 85 SER A N 1
ATOM 693 C CA . SER A 1 85 ? 3.383 -7.506 -3.825 1.00 93.12 85 SER A CA 1
ATOM 694 C C . SER A 1 85 ? 3.853 -8.503 -2.757 1.00 93.12 85 SER A C 1
ATOM 696 O O . SER A 1 85 ? 3.556 -8.333 -1.574 1.00 93.12 85 SER A O 1
ATOM 698 N N . ALA A 1 86 ? 4.674 -9.485 -3.143 1.00 93.06 86 ALA A N 1
ATOM 699 C CA . ALA A 1 86 ? 5.268 -10.461 -2.231 1.00 93.06 86 ALA A CA 1
ATOM 700 C C . ALA A 1 86 ? 6.158 -9.802 -1.162 1.00 93.06 86 ALA A C 1
ATOM 702 O O . ALA A 1 86 ? 6.094 -10.168 0.014 1.00 93.06 86 ALA A O 1
ATOM 703 N N . THR A 1 87 ? 6.935 -8.785 -1.549 1.00 95.69 87 THR A N 1
ATOM 704 C CA . THR A 1 87 ? 7.794 -8.030 -0.625 1.00 95.69 87 THR A CA 1
ATOM 705 C C . THR A 1 87 ? 6.953 -7.260 0.395 1.00 95.69 87 THR A C 1
ATOM 707 O O . THR A 1 87 ? 7.283 -7.242 1.583 1.00 95.69 87 THR A O 1
ATOM 710 N N . ILE A 1 88 ? 5.831 -6.669 -0.029 1.00 95.06 88 ILE A N 1
ATOM 711 C CA . ILE A 1 88 ? 4.906 -5.968 0.877 1.00 95.06 88 ILE A CA 1
ATOM 712 C C . ILE A 1 88 ? 4.246 -6.958 1.839 1.00 95.06 88 ILE A C 1
ATOM 714 O O . ILE A 1 88 ? 4.275 -6.739 3.052 1.00 95.06 88 ILE A O 1
ATOM 718 N N . ALA A 1 89 ? 3.700 -8.061 1.320 1.00 94.69 89 ALA A N 1
ATOM 719 C CA . ALA A 1 89 ? 3.066 -9.105 2.122 1.00 94.69 89 ALA A CA 1
ATOM 720 C C . ALA A 1 89 ? 4.015 -9.626 3.213 1.00 94.69 89 ALA A C 1
ATOM 722 O O . ALA A 1 89 ? 3.635 -9.715 4.381 1.00 94.69 89 ALA A O 1
ATOM 723 N N . GLN A 1 90 ? 5.276 -9.882 2.854 1.00 95.00 90 GLN A N 1
ATOM 724 C CA . GLN A 1 90 ? 6.308 -10.303 3.797 1.00 95.00 90 GLN A CA 1
ATOM 725 C C . GLN A 1 90 ? 6.634 -9.211 4.827 1.00 95.00 90 GLN A C 1
ATOM 727 O O . GLN A 1 90 ? 6.643 -9.485 6.026 1.00 95.00 90 GLN A O 1
ATOM 732 N N . THR A 1 91 ? 6.864 -7.973 4.378 1.00 96.25 91 THR A N 1
ATOM 733 C CA . THR A 1 91 ? 7.268 -6.846 5.240 1.00 96.25 91 THR A CA 1
ATOM 734 C C . THR A 1 91 ? 6.233 -6.552 6.321 1.00 96.25 91 THR A C 1
ATOM 736 O O . THR A 1 91 ? 6.587 -6.311 7.474 1.00 96.25 91 THR A O 1
ATOM 739 N N . PHE A 1 92 ? 4.949 -6.600 5.967 1.00 95.62 92 PHE A N 1
ATOM 740 C CA . PHE A 1 92 ? 3.858 -6.306 6.896 1.00 95.62 92 PHE A CA 1
ATOM 741 C C . PHE A 1 92 ? 3.230 -7.563 7.509 1.00 95.62 92 PHE A C 1
ATOM 743 O O . PHE A 1 92 ? 2.313 -7.443 8.320 1.00 95.62 92 PHE A O 1
ATOM 750 N N . SER A 1 93 ? 3.735 -8.756 7.165 1.00 95.94 93 SER A N 1
ATOM 751 C CA . SER A 1 93 ? 3.182 -10.050 7.592 1.00 95.94 93 SER A CA 1
ATOM 752 C C . SER A 1 93 ? 1.677 -10.166 7.314 1.00 95.94 93 SER A C 1
ATOM 754 O O . SER A 1 93 ? 0.906 -10.630 8.155 1.00 95.94 93 SER A O 1
ATOM 756 N N . VAL A 1 94 ? 1.256 -9.702 6.135 1.00 94.56 94 VAL A N 1
ATOM 757 C CA . VAL A 1 94 ? -0.145 -9.671 5.702 1.00 94.56 94 VAL A CA 1
ATOM 758 C C . VAL A 1 94 ? -0.371 -10.783 4.671 1.00 94.56 94 VAL A C 1
ATOM 760 O O . VAL A 1 94 ? 0.440 -10.916 3.752 1.00 94.56 94 VAL A O 1
ATOM 763 N N . PRO A 1 95 ? -1.446 -11.587 4.786 1.00 94.38 95 PRO A N 1
ATOM 764 C CA . PRO A 1 95 ? -1.794 -12.577 3.771 1.00 94.38 95 PRO A CA 1
ATOM 765 C C . PRO A 1 95 ? -2.021 -11.928 2.395 1.00 94.38 95 PRO A C 1
ATOM 767 O O . PRO A 1 95 ? -2.537 -10.810 2.344 1.00 94.38 95 PRO A O 1
ATOM 770 N N . PRO A 1 96 ? -1.725 -12.622 1.280 1.00 90.88 96 PRO A N 1
ATOM 771 C CA . PRO A 1 96 ? -1.942 -12.081 -0.064 1.00 90.88 96 PRO A CA 1
ATOM 772 C C . PRO A 1 96 ? -3.379 -11.603 -0.309 1.00 90.88 96 PRO A C 1
ATOM 774 O O . PRO A 1 96 ? -3.581 -10.543 -0.884 1.00 90.88 96 PRO A O 1
ATOM 777 N N . GLU A 1 97 ? -4.375 -12.335 0.199 1.00 91.88 97 GLU A N 1
ATOM 778 C CA . GLU A 1 97 ? -5.797 -11.980 0.070 1.00 91.88 97 GLU A CA 1
ATOM 779 C C . GLU A 1 97 ? -6.113 -10.627 0.727 1.00 91.88 97 GLU A C 1
ATOM 781 O O . GLU A 1 97 ? -6.733 -9.758 0.122 1.00 91.88 97 GLU A O 1
ATOM 786 N N . THR A 1 98 ? -5.612 -10.409 1.944 1.00 94.12 98 THR A N 1
ATOM 787 C CA . THR A 1 98 ? -5.776 -9.139 2.664 1.00 94.12 98 THR A CA 1
ATOM 788 C C . THR A 1 98 ? -4.975 -8.011 2.010 1.00 94.12 98 THR A C 1
ATOM 790 O O . THR A 1 98 ? -5.383 -6.852 2.050 1.00 94.12 98 THR A O 1
ATOM 793 N N . LEU A 1 99 ? -3.835 -8.322 1.386 1.00 94.44 99 LEU A N 1
ATOM 794 C CA . LEU A 1 99 ? -3.073 -7.330 0.635 1.00 94.44 99 LEU A CA 1
ATOM 795 C C . LEU A 1 99 ? -3.853 -6.827 -0.591 1.00 94.44 99 LEU A C 1
ATOM 797 O O . LEU A 1 99 ? -3.851 -5.625 -0.836 1.00 94.44 99 LEU A O 1
ATOM 801 N N . GLU A 1 100 ? -4.565 -7.692 -1.312 1.00 93.44 100 GLU A N 1
ATOM 802 C CA . GLU A 1 100 ? -5.418 -7.284 -2.443 1.00 93.44 100 GLU A CA 1
ATOM 803 C C . GLU A 1 100 ? -6.570 -6.358 -2.015 1.00 93.44 100 GLU A C 1
ATOM 805 O O . GLU A 1 100 ? -6.885 -5.379 -2.704 1.00 93.44 100 GLU A O 1
ATOM 810 N N . GLU A 1 101 ? -7.153 -6.594 -0.836 1.00 94.69 101 GLU A N 1
ATOM 811 C CA . GLU A 1 101 ? -8.128 -5.672 -0.238 1.00 94.69 101 GLU A CA 1
ATOM 812 C C . GLU A 1 101 ? -7.507 -4.295 0.039 1.00 94.69 101 GLU A C 1
ATOM 814 O O . GLU A 1 101 ? -8.112 -3.262 -0.270 1.00 94.69 101 GLU A O 1
ATOM 819 N N . TYR A 1 102 ? -6.277 -4.251 0.565 1.00 94.62 102 TYR A N 1
ATOM 820 C CA . TYR A 1 102 ? -5.550 -2.993 0.745 1.00 94.62 102 TYR A CA 1
ATOM 821 C C . TYR A 1 102 ? -5.254 -2.304 -0.585 1.00 94.62 102 TYR A C 1
ATOM 823 O O . TYR A 1 102 ? -5.505 -1.112 -0.715 1.00 94.62 102 TYR A O 1
ATOM 831 N N . ILE A 1 103 ? -4.769 -3.031 -1.590 1.00 93.31 103 ILE A N 1
ATOM 832 C CA . ILE A 1 103 ? -4.465 -2.471 -2.914 1.00 93.31 103 ILE A CA 1
ATOM 833 C C . ILE A 1 103 ? -5.708 -1.801 -3.497 1.00 93.31 103 ILE A C 1
ATOM 835 O O . ILE A 1 103 ? -5.661 -0.635 -3.898 1.00 93.31 103 ILE A O 1
ATOM 839 N N . THR A 1 104 ? -6.836 -2.510 -3.456 1.00 93.62 104 THR A N 1
ATOM 840 C CA . THR A 1 104 ? -8.115 -2.033 -3.988 1.00 93.62 104 THR A CA 1
ATOM 841 C C . THR A 1 104 ? -8.641 -0.830 -3.207 1.00 93.62 104 THR A C 1
ATOM 843 O O . THR A 1 104 ? -8.979 0.195 -3.799 1.00 93.62 104 THR A O 1
ATOM 846 N N . SER A 1 105 ? -8.694 -0.923 -1.876 1.00 92.69 105 SER A N 1
ATOM 847 C CA . SER A 1 105 ? -9.246 0.134 -1.015 1.00 92.69 105 SER A CA 1
ATOM 848 C C . SER A 1 105 ? -8.410 1.417 -1.026 1.00 92.69 105 SER A C 1
ATOM 850 O O . SER A 1 105 ? -8.956 2.515 -0.907 1.00 92.69 105 SER A O 1
ATOM 852 N N . LEU A 1 106 ? -7.094 1.293 -1.212 1.00 93.31 106 LEU A N 1
ATOM 853 C CA . LEU A 1 106 ? -6.159 2.416 -1.252 1.00 93.31 106 LEU A CA 1
ATOM 854 C C . LEU A 1 106 ? -5.993 3.021 -2.653 1.00 93.31 106 LEU A C 1
ATOM 856 O O . LEU A 1 106 ? -5.373 4.078 -2.779 1.00 93.31 106 LEU A O 1
ATOM 860 N N . GLY A 1 107 ? -6.547 2.391 -3.696 1.00 92.56 107 GLY A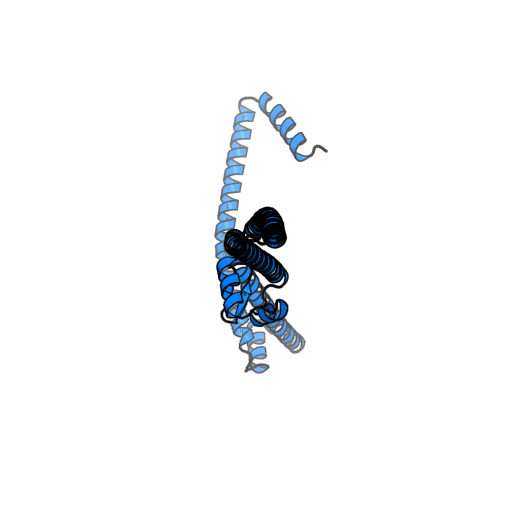 N 1
ATOM 861 C CA . GLY A 1 107 ? -6.396 2.840 -5.084 1.00 92.56 107 GLY A CA 1
ATOM 862 C C . GLY A 1 107 ? -4.988 2.629 -5.650 1.00 92.56 107 GLY A C 1
ATOM 863 O O . GLY A 1 107 ? -4.576 3.358 -6.556 1.00 92.56 107 GLY A O 1
ATOM 864 N N . LEU A 1 108 ? -4.249 1.659 -5.105 1.00 94.12 108 LEU A N 1
ATOM 865 C CA . LEU A 1 108 ? -2.947 1.247 -5.620 1.00 94.12 108 LEU A CA 1
ATOM 866 C C . LEU A 1 108 ? -3.124 0.480 -6.935 1.00 94.12 108 LEU A C 1
ATOM 868 O O . LEU A 1 108 ? -4.192 -0.060 -7.225 1.00 94.12 108 LEU A O 1
ATOM 872 N N . VAL A 1 109 ? -2.074 0.449 -7.755 1.00 94.00 109 VAL A N 1
ATOM 873 C CA . VAL A 1 109 ? -2.126 -0.164 -9.089 1.00 94.00 109 VAL A CA 1
ATOM 874 C C . VAL A 1 109 ? -1.027 -1.199 -9.231 1.00 94.00 109 VAL A C 1
ATOM 876 O O . VAL A 1 109 ? 0.121 -0.911 -8.901 1.00 94.00 109 VAL A O 1
ATOM 879 N N . ASN A 1 110 ? -1.377 -2.363 -9.777 1.00 93.06 110 ASN A N 1
ATOM 880 C CA . ASN A 1 110 ? -0.430 -3.428 -10.086 1.00 93.06 110 ASN A CA 1
ATOM 881 C C . ASN A 1 110 ? -0.098 -3.441 -11.583 1.00 93.06 110 ASN A C 1
ATOM 883 O O . ASN A 1 110 ? -0.987 -3.257 -12.421 1.00 93.06 110 ASN A O 1
ATOM 887 N N . ASP A 1 111 ? 1.167 -3.684 -11.923 1.00 90.56 111 ASP A N 1
ATOM 888 C CA . ASP A 1 111 ? 1.560 -4.037 -13.288 1.00 90.56 111 ASP A CA 1
ATOM 889 C C . ASP A 1 111 ? 1.409 -5.548 -13.549 1.00 90.56 111 ASP A C 1
ATOM 891 O O . ASP A 1 111 ? 1.102 -6.348 -12.663 1.00 90.56 111 ASP A O 1
ATOM 895 N N . SER A 1 112 ? 1.656 -5.958 -14.793 1.00 86.56 112 SER A N 1
ATOM 896 C CA . SER A 1 112 ? 1.635 -7.366 -15.209 1.00 86.56 112 SER A CA 1
ATOM 897 C C . SER A 1 112 ? 2.719 -8.233 -14.558 1.00 86.56 112 SER A C 1
ATOM 899 O O . SER A 1 112 ? 2.673 -9.452 -14.690 1.00 86.56 112 SER A O 1
ATOM 901 N N . ASN A 1 113 ? 3.705 -7.621 -13.902 1.00 86.56 113 ASN A N 1
ATOM 902 C CA . ASN A 1 113 ? 4.821 -8.302 -13.252 1.00 86.56 113 ASN A CA 1
ATOM 903 C C . ASN A 1 113 ? 4.597 -8.443 -11.735 1.00 86.56 113 ASN A C 1
ATOM 905 O O . ASN A 1 113 ? 5.465 -8.965 -11.044 1.00 86.56 113 ASN A O 1
ATOM 909 N N . GLY A 1 114 ? 3.457 -7.975 -11.210 1.00 88.19 114 GLY A N 1
ATOM 910 C CA . GLY A 1 114 ? 3.150 -7.996 -9.779 1.00 88.19 114 GLY A CA 1
ATOM 911 C C . GLY A 1 114 ? 3.798 -6.862 -8.976 1.00 88.19 114 GLY A C 1
ATOM 912 O O . GLY A 1 114 ? 3.831 -6.930 -7.745 1.00 88.19 114 GLY A O 1
ATOM 913 N N . ASN A 1 115 ? 4.302 -5.819 -9.642 1.00 93.31 115 ASN A N 1
ATOM 914 C CA . ASN A 1 115 ? 4.780 -4.609 -8.984 1.00 93.31 115 ASN A CA 1
ATOM 915 C C . ASN A 1 115 ? 3.625 -3.665 -8.674 1.00 93.31 115 ASN A C 1
ATOM 917 O O . ASN A 1 115 ? 2.783 -3.398 -9.530 1.00 93.31 115 ASN A O 1
ATOM 921 N N . ILE A 1 116 ? 3.655 -3.095 -7.477 1.00 93.38 116 ILE A N 1
ATOM 922 C CA . ILE A 1 116 ? 2.662 -2.169 -6.951 1.00 93.38 116 ILE A CA 1
ATOM 923 C C . ILE A 1 116 ? 3.176 -0.734 -7.053 1.00 93.38 116 ILE A C 1
ATOM 925 O O . ILE A 1 116 ? 4.334 -0.430 -6.744 1.00 93.38 116 ILE A O 1
ATOM 929 N N . PHE A 1 117 ? 2.275 0.157 -7.452 1.00 94.56 117 PHE A N 1
ATOM 930 C CA . PHE A 1 117 ? 2.489 1.588 -7.603 1.00 94.56 117 PHE A CA 1
ATOM 931 C C . PHE A 1 117 ? 1.441 2.372 -6.822 1.00 94.56 117 PHE A C 1
ATOM 933 O O . PHE A 1 117 ? 0.305 1.924 -6.647 1.00 94.56 117 PHE A O 1
ATOM 940 N N . ALA A 1 118 ? 1.805 3.588 -6.411 1.00 91.06 118 ALA A N 1
ATOM 941 C CA . ALA A 1 118 ? 0.908 4.468 -5.669 1.00 91.06 118 ALA A CA 1
ATOM 942 C C . ALA A 1 118 ? -0.333 4.863 -6.484 1.00 91.06 118 ALA A C 1
ATOM 944 O O . ALA A 1 118 ? -1.403 5.066 -5.923 1.00 91.06 118 ALA A O 1
ATOM 945 N N . ASN A 1 119 ? -0.184 5.004 -7.805 1.00 90.44 119 ASN A N 1
ATOM 946 C CA . ASN A 1 119 ? -1.275 5.272 -8.736 1.00 90.44 119 ASN A CA 1
ATOM 947 C C . ASN A 1 119 ? -0.843 4.998 -10.193 1.00 90.44 119 ASN A C 1
ATOM 949 O O . ASN A 1 119 ? 0.327 4.739 -10.490 1.00 90.44 119 ASN A O 1
ATOM 953 N N . LYS A 1 120 ? -1.802 5.098 -11.122 1.00 86.81 120 LYS A N 1
ATOM 954 C CA . LYS A 1 120 ? -1.593 4.854 -12.560 1.00 86.81 120 LYS A CA 1
ATOM 955 C C . LYS A 1 120 ? -0.641 5.857 -13.224 1.00 86.81 120 LYS A C 1
ATOM 957 O O . LYS A 1 120 ? 0.079 5.491 -14.153 1.00 86.81 120 LYS A O 1
ATOM 962 N N . GLU A 1 121 ? -0.639 7.107 -12.770 1.00 86.38 121 GLU A N 1
ATOM 963 C CA . GLU A 1 121 ? 0.239 8.156 -13.298 1.00 86.38 121 GLU A CA 1
ATOM 964 C C . GLU A 1 121 ? 1.701 7.839 -12.975 1.00 86.38 121 GLU A C 1
ATOM 966 O O . GLU A 1 121 ? 2.517 7.744 -13.888 1.00 86.38 121 GLU A O 1
ATOM 971 N N . ARG A 1 122 ? 1.999 7.522 -11.709 1.00 85.31 122 ARG A N 1
ATOM 972 C CA . ARG A 1 122 ? 3.320 7.074 -11.250 1.00 85.31 122 ARG A CA 1
ATOM 973 C C . ARG A 1 122 ? 3.780 5.803 -11.943 1.00 85.31 122 ARG A C 1
ATOM 975 O O . ARG A 1 122 ? 4.933 5.725 -12.354 1.00 85.31 122 ARG A O 1
ATOM 982 N N . MET A 1 123 ? 2.888 4.827 -12.120 1.00 88.31 123 MET A N 1
ATOM 983 C CA . MET A 1 123 ? 3.200 3.624 -12.896 1.00 88.31 123 MET A CA 1
ATOM 984 C C . MET A 1 123 ? 3.644 3.981 -14.315 1.00 88.31 123 MET A C 1
ATOM 986 O O . MET A 1 123 ? 4.660 3.475 -14.791 1.00 88.31 123 MET A O 1
ATOM 990 N N . THR A 1 124 ? 2.907 4.869 -14.983 1.00 82.88 124 THR A N 1
ATOM 991 C CA . THR A 1 124 ? 3.209 5.285 -16.357 1.00 82.88 124 THR A CA 1
ATOM 992 C C . THR A 1 124 ? 4.526 6.054 -16.419 1.00 82.88 124 THR A C 1
ATOM 994 O O . THR A 1 124 ? 5.382 5.707 -17.228 1.00 82.88 124 THR A O 1
ATOM 997 N N . GLU A 1 125 ? 4.718 7.036 -15.538 1.00 83.81 125 GLU A N 1
ATOM 998 C CA . GLU A 1 125 ? 5.940 7.838 -15.425 1.00 83.81 125 GLU A CA 1
ATOM 999 C C . GLU A 1 125 ? 7.171 6.945 -15.233 1.00 83.81 125 GLU A C 1
ATOM 1001 O O . GLU A 1 125 ? 8.081 6.963 -16.057 1.00 83.81 125 GLU A O 1
ATOM 1006 N N . ILE A 1 126 ? 7.168 6.089 -14.208 1.00 83.44 126 ILE A N 1
ATOM 1007 C CA . ILE A 1 126 ? 8.298 5.205 -13.896 1.00 83.44 126 ILE A CA 1
ATOM 1008 C C . ILE A 1 126 ? 8.553 4.213 -15.034 1.00 83.44 126 ILE A C 1
ATOM 1010 O O . ILE A 1 126 ? 9.704 3.960 -15.387 1.00 83.44 126 ILE A O 1
ATOM 1014 N N . THR A 1 127 ? 7.498 3.650 -15.629 1.00 81.38 127 THR A N 1
ATOM 1015 C CA . THR A 1 127 ? 7.641 2.705 -16.746 1.00 81.38 127 THR A CA 1
ATOM 1016 C C . THR A 1 127 ? 8.276 3.376 -17.960 1.00 81.38 127 THR A C 1
ATOM 1018 O O . THR A 1 127 ? 9.150 2.789 -18.598 1.00 81.38 127 THR A O 1
ATOM 1021 N N . VAL A 1 128 ? 7.855 4.599 -18.286 1.00 79.31 128 VAL A N 1
ATOM 1022 C CA . VAL A 1 128 ? 8.421 5.372 -19.397 1.00 79.31 128 VAL A CA 1
ATOM 1023 C C . VAL A 1 128 ? 9.872 5.742 -19.104 1.00 79.31 128 VAL A C 1
ATOM 1025 O O . VAL A 1 128 ? 10.726 5.496 -19.952 1.00 79.31 128 VAL A O 1
ATOM 1028 N N . THR A 1 129 ? 10.170 6.242 -17.903 1.00 81.94 129 THR A N 1
ATOM 1029 C CA . THR A 1 129 ? 11.537 6.590 -17.491 1.00 81.94 129 THR A CA 1
ATOM 1030 C C . THR A 1 129 ? 12.467 5.385 -17.572 1.00 81.94 129 THR A C 1
ATOM 1032 O O . THR A 1 129 ? 13.514 5.475 -18.199 1.00 81.94 129 THR A O 1
ATOM 1035 N N . ARG A 1 130 ? 12.063 4.216 -17.060 1.00 81.81 130 ARG A N 1
ATOM 1036 C CA . ARG A 1 130 ? 12.872 2.987 -17.157 1.00 81.81 130 ARG A CA 1
ATOM 1037 C C . ARG A 1 130 ? 13.120 2.546 -18.593 1.00 81.81 130 ARG A C 1
ATOM 1039 O O . ARG A 1 130 ? 14.225 2.125 -18.923 1.00 81.81 130 ARG A O 1
ATOM 1046 N N . LYS A 1 131 ? 12.103 2.626 -19.458 1.00 80.12 131 LYS A N 1
ATOM 1047 C CA . LYS A 1 131 ? 12.267 2.328 -20.889 1.00 80.12 131 LYS A CA 1
ATOM 1048 C C . LYS A 1 131 ? 13.247 3.299 -21.542 1.00 80.12 131 LYS A C 1
ATOM 1050 O O . LYS A 1 131 ? 14.071 2.870 -22.341 1.00 80.12 131 LYS A O 1
ATOM 1055 N N . PHE A 1 132 ? 13.174 4.577 -21.182 1.00 76.06 132 PHE A N 1
ATOM 1056 C CA . PHE A 1 132 ? 14.084 5.601 -21.677 1.00 76.06 132 PHE A CA 1
ATOM 1057 C C . PHE A 1 132 ? 15.524 5.388 -21.185 1.00 76.06 132 PHE A C 1
ATOM 1059 O O . PHE A 1 132 ? 16.446 5.436 -21.990 1.00 76.06 132 PHE A O 1
ATOM 1066 N N . GLU A 1 133 ? 15.728 5.076 -19.905 1.00 80.38 133 GLU A N 1
ATOM 1067 C CA . GLU A 1 133 ? 17.046 4.756 -19.340 1.00 80.38 133 GLU A CA 1
ATOM 1068 C C . GLU A 1 133 ? 17.655 3.507 -19.991 1.00 80.38 133 GLU A C 1
ATOM 1070 O O . GLU A 1 133 ? 18.825 3.513 -20.373 1.00 80.38 133 GLU A O 1
ATOM 1075 N N . ALA A 1 134 ? 16.864 2.442 -20.166 1.00 82.12 134 ALA A N 1
ATOM 1076 C CA . ALA A 1 134 ? 17.307 1.232 -20.855 1.00 82.12 134 ALA A CA 1
ATOM 1077 C C . ALA A 1 134 ? 17.721 1.538 -22.301 1.00 82.12 134 ALA A C 1
ATOM 1079 O O . ALA A 1 134 ? 18.798 1.134 -22.742 1.00 82.12 134 ALA A O 1
ATOM 1080 N N . TRP A 1 135 ? 16.905 2.322 -23.007 1.00 81.19 135 TRP A N 1
ATOM 1081 C CA . TRP A 1 135 ? 17.212 2.795 -24.351 1.00 81.19 135 TRP A CA 1
ATOM 1082 C C . TRP A 1 135 ? 18.492 3.643 -24.398 1.00 81.19 135 TRP A C 1
ATOM 1084 O O . TRP A 1 135 ? 19.327 3.466 -25.285 1.00 81.19 135 TRP A O 1
ATOM 1094 N N . GLU A 1 136 ? 18.702 4.534 -23.428 1.00 81.06 136 GLU A N 1
ATOM 1095 C CA . GLU A 1 136 ? 19.900 5.371 -23.355 1.00 81.06 136 GLU A CA 1
ATOM 1096 C C . GLU A 1 136 ? 21.168 4.539 -23.112 1.00 81.06 136 GLU A C 1
ATOM 1098 O O . GLU A 1 136 ? 22.203 4.791 -23.737 1.00 81.06 136 GLU A O 1
ATOM 1103 N N . GLN A 1 137 ? 21.091 3.507 -22.268 1.00 84.94 137 GLN A N 1
ATOM 1104 C CA . GLN A 1 137 ? 22.196 2.568 -22.054 1.00 84.94 137 GLN A CA 1
ATOM 1105 C C . GLN A 1 137 ? 22.516 1.763 -23.318 1.00 84.94 137 GLN A C 1
ATOM 1107 O O . GLN A 1 137 ? 23.687 1.640 -23.690 1.00 84.94 137 GLN A O 1
ATOM 1112 N N . GLU A 1 138 ? 21.495 1.258 -24.016 1.00 83.56 138 GLU A N 1
ATOM 1113 C CA . GLU A 1 138 ? 21.677 0.569 -25.298 1.00 83.56 138 GLU A CA 1
ATOM 1114 C C . GLU A 1 138 ? 22.343 1.486 -26.327 1.00 83.56 138 GLU A C 1
ATOM 1116 O O . GLU A 1 138 ? 23.359 1.119 -26.926 1.00 83.56 138 GLU A O 1
ATOM 1121 N N . ARG A 1 139 ? 21.836 2.715 -26.465 1.00 82.69 139 ARG A N 1
ATOM 1122 C CA . ARG A 1 139 ? 22.412 3.744 -27.333 1.00 82.69 139 ARG A CA 1
ATOM 1123 C C . ARG A 1 139 ? 23.874 4.006 -26.992 1.00 82.69 139 ARG A C 1
ATOM 1125 O O . ARG A 1 139 ? 24.702 4.070 -27.898 1.00 82.69 139 ARG A O 1
ATOM 1132 N N . LYS A 1 140 ? 24.214 4.169 -25.712 1.00 86.94 140 LYS A N 1
ATOM 1133 C CA . LYS A 1 140 ? 25.595 4.420 -25.278 1.00 86.94 140 LYS A CA 1
ATOM 1134 C C . LYS A 1 140 ? 26.523 3.278 -25.696 1.00 86.94 140 LYS A C 1
ATOM 1136 O O . LYS A 1 140 ? 27.605 3.542 -26.214 1.00 86.94 140 LYS A O 1
ATOM 1141 N N . GLY A 1 141 ? 26.077 2.030 -25.549 1.00 87.25 141 GLY A N 1
ATOM 1142 C CA . GLY A 1 141 ? 26.821 0.856 -26.009 1.00 87.25 141 GLY A CA 1
ATOM 1143 C C . GLY A 1 141 ? 27.056 0.849 -27.524 1.00 87.25 141 GLY A C 1
ATOM 1144 O O . GLY A 1 141 ? 28.173 0.591 -27.973 1.00 87.25 141 GLY A O 1
ATOM 1145 N N . VAL A 1 142 ? 26.032 1.185 -28.315 1.00 85.06 142 VAL A N 1
ATOM 1146 C CA . VAL A 1 142 ? 26.147 1.296 -29.780 1.00 85.06 142 VAL A CA 1
ATOM 1147 C C . VAL A 1 142 ? 27.114 2.416 -30.177 1.00 85.06 142 VAL A C 1
ATOM 1149 O O . VAL A 1 142 ? 27.978 2.204 -31.029 1.00 85.06 142 VAL A O 1
ATOM 1152 N N . MET A 1 143 ? 27.016 3.585 -29.539 1.00 82.38 143 MET A N 1
ATOM 1153 C CA . MET A 1 143 ? 27.880 4.736 -29.823 1.00 82.38 143 MET A CA 1
ATOM 1154 C C . MET A 1 143 ? 29.348 4.464 -29.490 1.00 82.38 143 MET A C 1
ATOM 1156 O O . MET A 1 143 ? 30.218 4.855 -30.264 1.00 82.38 143 MET A O 1
ATOM 1160 N N . GLU A 1 144 ? 29.635 3.761 -28.392 1.00 89.50 144 GLU A N 1
ATOM 1161 C CA . GLU A 1 144 ? 31.011 3.388 -28.043 1.00 89.50 144 GLU A CA 1
ATOM 1162 C C . GLU A 1 144 ? 31.608 2.428 -29.084 1.00 89.50 144 GLU A C 1
ATOM 1164 O O . GLU A 1 144 ? 32.731 2.616 -29.547 1.00 89.50 144 GLU A O 1
ATOM 1169 N N . ARG A 1 145 ? 30.829 1.441 -29.544 1.00 86.88 145 ARG A N 1
ATOM 1170 C CA . ARG A 1 145 ? 31.252 0.521 -30.614 1.00 86.88 145 ARG A CA 1
ATOM 1171 C C . ARG A 1 145 ? 31.491 1.246 -31.940 1.00 86.88 145 ARG A C 1
ATOM 1173 O O . ARG A 1 145 ? 32.480 0.968 -32.614 1.00 86.88 145 ARG A O 1
ATOM 1180 N N . LEU A 1 146 ? 30.616 2.186 -32.306 1.00 84.00 146 LEU A N 1
ATOM 1181 C CA . LEU A 1 146 ? 30.791 3.020 -33.501 1.00 84.00 146 LEU A CA 1
ATOM 1182 C C . LEU A 1 146 ? 32.040 3.897 -33.407 1.00 84.00 146 LEU A C 1
ATOM 1184 O O . LEU A 1 146 ? 32.752 4.038 -34.397 1.00 84.00 146 LEU A O 1
ATOM 1188 N N . LYS A 1 147 ? 32.329 4.449 -32.225 1.00 87.94 147 LYS A N 1
ATOM 1189 C CA . LYS A 1 147 ? 33.538 5.238 -31.979 1.00 87.94 147 LYS A CA 1
ATOM 1190 C C . LYS A 1 147 ? 34.803 4.409 -32.210 1.00 87.94 147 LYS A C 1
ATOM 1192 O O . LYS A 1 147 ? 35.669 4.848 -32.957 1.00 87.94 147 LYS A O 1
ATOM 1197 N N . VAL A 1 148 ? 34.868 3.191 -31.667 1.00 91.12 148 VAL A N 1
ATOM 1198 C CA . VAL A 1 148 ? 35.999 2.267 -31.890 1.00 91.12 148 VAL A CA 1
ATOM 1199 C C . VAL A 1 148 ? 36.196 1.967 -33.382 1.00 91.12 148 VAL A C 1
ATOM 1201 O O . VAL A 1 148 ? 37.326 1.925 -33.866 1.00 91.12 148 VAL A O 1
ATOM 1204 N N . ILE A 1 149 ? 35.107 1.779 -34.135 1.00 87.12 149 ILE A N 1
ATOM 1205 C CA . ILE A 1 149 ? 35.179 1.561 -35.588 1.00 87.12 149 ILE A CA 1
ATOM 1206 C C . ILE A 1 149 ? 35.682 2.820 -36.305 1.00 87.12 149 ILE A C 1
ATOM 1208 O O . ILE A 1 149 ? 36.566 2.715 -37.151 1.00 87.12 149 ILE A O 1
ATOM 1212 N N . ALA A 1 150 ? 35.167 4.000 -35.959 1.00 85.81 150 ALA A N 1
ATOM 1213 C CA . ALA A 1 150 ? 35.567 5.264 -36.577 1.00 85.81 150 ALA A CA 1
ATOM 1214 C C . ALA A 1 150 ? 37.046 5.603 -36.318 1.00 85.81 150 ALA A C 1
ATOM 1216 O O . ALA A 1 150 ? 37.726 6.117 -37.201 1.00 85.81 150 ALA A O 1
ATOM 1217 N N . GLU A 1 151 ? 37.560 5.276 -35.130 1.00 90.31 151 GLU A N 1
ATOM 1218 C CA . GLU A 1 151 ? 38.981 5.419 -34.793 1.00 90.31 151 GLU A CA 1
ATOM 1219 C C . GLU A 1 151 ? 39.861 4.440 -35.583 1.00 90.31 151 GLU A C 1
ATOM 1221 O O . GLU A 1 151 ? 40.970 4.785 -35.989 1.00 90.31 151 GLU A O 1
ATOM 1226 N N . ARG A 1 152 ? 39.363 3.223 -35.838 1.00 90.38 152 ARG A N 1
ATOM 1227 C CA . ARG A 1 152 ? 40.074 2.198 -36.614 1.00 90.38 152 ARG A CA 1
ATOM 1228 C C . ARG A 1 152 ? 40.061 2.467 -38.121 1.00 90.38 152 A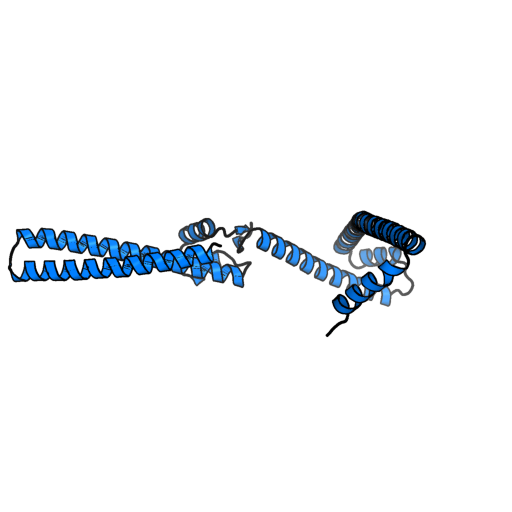RG A C 1
ATOM 1230 O O . ARG A 1 152 ? 41.000 2.074 -38.811 1.00 90.38 152 ARG A O 1
ATOM 1237 N N . TYR A 1 153 ? 39.017 3.126 -38.617 1.00 89.25 153 TYR A N 1
ATOM 1238 C CA . TYR A 1 153 ? 38.810 3.441 -40.029 1.00 89.25 153 TYR A CA 1
ATOM 1239 C C . TYR A 1 153 ? 38.479 4.936 -40.202 1.00 89.25 153 TYR A C 1
ATOM 1241 O O . TYR A 1 153 ? 37.320 5.302 -40.420 1.00 89.25 153 TYR A O 1
ATOM 1249 N N . PRO A 1 154 ? 39.482 5.826 -40.085 1.00 87.19 154 PRO A N 1
ATOM 1250 C CA . PRO A 1 154 ? 39.263 7.259 -40.222 1.00 87.19 154 PRO A CA 1
ATOM 1251 C C . PRO A 1 154 ? 38.857 7.619 -41.658 1.00 87.19 154 PRO A C 1
ATOM 1253 O O . PRO A 1 154 ? 39.423 7.108 -42.622 1.00 87.19 154 PRO A O 1
ATOM 1256 N N . GLY A 1 155 ? 37.894 8.533 -41.798 1.00 86.31 155 GLY A N 1
ATOM 1257 C CA . GLY A 1 155 ? 37.427 9.034 -43.097 1.00 86.31 155 GLY A CA 1
ATOM 1258 C C . GLY A 1 155 ? 36.228 8.296 -43.699 1.00 86.31 155 GLY A C 1
ATOM 1259 O O . GLY A 1 155 ? 35.775 8.696 -44.767 1.00 86.31 155 GLY A O 1
ATOM 1260 N N . LEU A 1 156 ? 35.686 7.275 -43.022 1.00 85.38 156 LEU A N 1
ATOM 1261 C CA . LEU A 1 156 ? 34.433 6.641 -43.439 1.00 85.38 156 LEU A CA 1
ATOM 1262 C C . LEU A 1 156 ? 33.252 7.613 -43.333 1.00 85.38 156 LEU A C 1
ATOM 1264 O O . LEU A 1 156 ? 33.089 8.332 -42.343 1.00 85.38 156 LEU A O 1
ATOM 1268 N N . THR A 1 157 ? 32.390 7.586 -44.344 1.00 85.06 157 THR A N 1
ATOM 1269 C CA . THR A 1 157 ? 31.085 8.246 -44.308 1.00 85.06 157 THR A CA 1
ATOM 1270 C C . THR A 1 157 ? 30.136 7.529 -43.343 1.00 85.06 157 THR A C 1
ATOM 1272 O O . THR A 1 157 ? 30.377 6.404 -42.904 1.00 85.06 157 THR A O 1
ATOM 1275 N N . ARG A 1 158 ? 29.015 8.175 -42.996 1.00 77.69 158 ARG A N 1
ATOM 1276 C CA . ARG A 1 158 ? 28.015 7.611 -42.073 1.00 77.69 158 ARG A CA 1
ATOM 1277 C C . ARG A 1 158 ? 27.475 6.253 -42.540 1.00 77.69 158 ARG A C 1
ATOM 1279 O O . ARG A 1 158 ? 27.280 5.370 -41.706 1.00 77.69 158 ARG A O 1
ATOM 1286 N N . ASP A 1 159 ? 27.237 6.102 -43.839 1.00 83.06 159 ASP A N 1
ATOM 1287 C CA . ASP A 1 159 ? 26.679 4.875 -44.409 1.00 83.06 159 ASP A CA 1
ATOM 1288 C C . ASP A 1 159 ? 27.731 3.764 -44.467 1.00 83.06 159 ASP A C 1
ATOM 1290 O O . ASP A 1 159 ? 27.452 2.631 -44.085 1.00 83.06 159 ASP A O 1
ATOM 1294 N N . GLU A 1 160 ? 28.978 4.094 -44.806 1.00 84.12 160 GLU A N 1
ATOM 1295 C CA . GLU A 1 160 ? 30.080 3.126 -44.761 1.00 84.12 160 GLU A CA 1
ATOM 1296 C C . GLU A 1 160 ? 30.375 2.667 -43.327 1.00 84.12 160 GLU A C 1
ATOM 1298 O O . GLU A 1 160 ? 30.593 1.482 -43.085 1.00 84.12 160 GLU A O 1
ATOM 1303 N N . LEU A 1 161 ? 30.314 3.577 -42.349 1.00 83.69 161 LEU A N 1
ATOM 1304 C CA . LEU A 1 161 ? 30.470 3.241 -40.933 1.00 83.69 161 LEU A CA 1
ATOM 1305 C C . LEU A 1 161 ? 29.366 2.281 -40.457 1.00 83.69 161 LEU A C 1
ATOM 1307 O O . LEU A 1 161 ? 29.628 1.382 -39.656 1.00 83.69 161 LEU A O 1
ATOM 1311 N N . LYS A 1 162 ? 28.138 2.451 -40.963 1.00 84.12 162 LYS A N 1
ATOM 1312 C CA . LYS A 1 162 ? 27.001 1.565 -40.681 1.00 84.12 162 LYS A CA 1
ATOM 1313 C C . LYS A 1 162 ? 27.227 0.166 -41.256 1.00 84.12 162 LYS A C 1
ATOM 1315 O O . LYS A 1 162 ? 27.013 -0.812 -40.544 1.00 84.12 162 LYS A O 1
ATOM 1320 N N . GLU A 1 163 ? 27.679 0.065 -42.501 1.00 86.88 163 GLU A N 1
ATOM 1321 C CA . GLU A 1 163 ? 27.979 -1.228 -43.129 1.00 86.88 163 GLU A CA 1
ATOM 1322 C C . GLU A 1 163 ? 29.132 -1.945 -42.415 1.00 86.88 163 GLU A C 1
ATOM 1324 O O . GLU A 1 163 ? 29.029 -3.126 -42.080 1.00 86.88 163 GLU A O 1
ATOM 1329 N N . VAL A 1 164 ? 30.196 -1.218 -42.059 1.00 86.81 164 VAL A N 1
ATOM 1330 C CA . VAL A 1 164 ? 31.314 -1.773 -41.282 1.00 86.81 164 VAL A CA 1
ATOM 1331 C C . VAL A 1 164 ? 30.853 -2.230 -39.892 1.00 86.81 164 VAL A C 1
ATOM 1333 O O . VAL A 1 164 ? 31.264 -3.296 -39.432 1.00 86.81 164 VAL A O 1
ATOM 1336 N N . TYR A 1 165 ? 29.953 -1.492 -39.236 1.00 86.00 165 TYR A N 1
ATOM 1337 C CA . TYR A 1 165 ? 29.362 -1.920 -37.966 1.00 86.00 165 TYR A CA 1
ATOM 1338 C C . TYR A 1 165 ? 28.609 -3.245 -38.093 1.00 86.00 165 TYR A C 1
ATOM 1340 O O . TYR A 1 165 ? 28.829 -4.140 -37.278 1.00 86.00 165 TYR A O 1
ATOM 1348 N N . LYS A 1 166 ? 27.768 -3.402 -39.122 1.00 88.00 166 LYS A N 1
ATOM 1349 C CA . LYS A 1 166 ? 27.018 -4.645 -39.369 1.00 88.00 166 LYS A CA 1
ATOM 1350 C C . LYS A 1 166 ? 27.938 -5.835 -39.631 1.00 88.00 166 LYS A C 1
ATOM 1352 O O . LYS A 1 166 ? 27.654 -6.934 -39.172 1.00 88.00 166 LYS A O 1
ATOM 1357 N N . CYS A 1 167 ? 29.069 -5.614 -40.297 1.00 87.56 167 CYS A N 1
ATOM 1358 C CA . CYS A 1 167 ? 30.083 -6.650 -40.495 1.00 87.56 167 CYS A CA 1
ATOM 1359 C C . CYS A 1 167 ? 30.770 -7.073 -39.184 1.00 87.56 167 CYS A C 1
ATOM 1361 O O . CYS A 1 167 ? 31.080 -8.249 -39.009 1.00 87.56 167 CYS A O 1
ATOM 1363 N N . HIS A 1 168 ? 31.018 -6.135 -38.264 1.00 82.69 168 HIS A N 1
ATOM 1364 C CA . HIS A 1 168 ? 31.642 -6.431 -36.968 1.00 82.69 168 HIS A CA 1
ATOM 1365 C C . HIS A 1 168 ? 30.666 -7.006 -35.932 1.00 82.69 168 HIS A C 1
ATOM 1367 O O . HIS A 1 168 ? 31.093 -7.750 -35.050 1.00 82.69 168 HIS A O 1
ATOM 1373 N N . TYR A 1 169 ? 29.380 -6.668 -36.038 1.00 84.56 169 TYR A N 1
ATOM 1374 C CA . TYR A 1 169 ? 28.325 -7.072 -35.110 1.00 84.56 169 TYR A CA 1
ATOM 1375 C C . TYR A 1 169 ? 27.078 -7.562 -35.877 1.00 84.56 169 TYR A C 1
ATOM 1377 O O . TYR A 1 169 ? 26.041 -6.900 -35.838 1.00 84.56 169 TYR A O 1
ATOM 1385 N N . PRO A 1 170 ? 27.155 -8.709 -36.581 1.00 82.44 170 PRO A N 1
ATOM 1386 C CA . PRO A 1 170 ? 26.073 -9.186 -37.450 1.00 82.44 170 PRO A CA 1
ATOM 1387 C C . PRO A 1 170 ? 24.794 -9.559 -36.688 1.00 82.44 170 PRO A C 1
ATOM 1389 O O . PRO A 1 170 ? 23.702 -9.449 -37.239 1.00 82.44 170 PRO A O 1
ATOM 1392 N N . ASP A 1 171 ? 24.925 -9.942 -35.416 1.00 82.81 171 ASP A N 1
ATOM 1393 C CA . ASP A 1 171 ? 23.802 -10.303 -34.543 1.00 82.81 171 ASP A CA 1
ATOM 1394 C C . ASP A 1 171 ? 23.231 -9.102 -33.760 1.00 82.81 171 ASP A C 1
ATOM 1396 O O . ASP A 1 171 ? 22.305 -9.263 -32.964 1.00 82.81 171 ASP A O 1
ATOM 1400 N N . ASP A 1 172 ? 23.787 -7.897 -33.935 1.00 81.88 172 ASP A N 1
ATOM 1401 C CA . ASP A 1 172 ? 23.379 -6.700 -33.193 1.00 81.88 172 ASP A CA 1
ATOM 1402 C C . ASP A 1 172 ? 22.387 -5.847 -34.001 1.00 81.88 172 ASP A C 1
ATOM 1404 O O . ASP A 1 172 ? 22.750 -4.949 -34.764 1.00 81.88 172 ASP A O 1
ATOM 1408 N N . ASP A 1 173 ? 21.094 -6.114 -33.809 1.00 81.50 173 ASP A N 1
ATOM 1409 C CA . ASP A 1 173 ? 19.991 -5.384 -34.445 1.00 81.50 173 ASP A CA 1
ATOM 1410 C C . ASP A 1 173 ? 19.747 -3.984 -33.840 1.00 81.50 173 ASP A C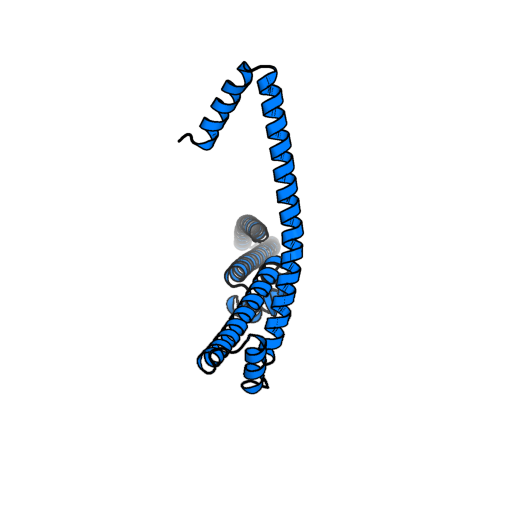 1
ATOM 1412 O O . ASP A 1 173 ? 18.921 -3.208 -34.346 1.00 81.50 173 ASP A O 1
ATOM 1416 N N . ARG A 1 174 ? 20.464 -3.629 -32.764 1.00 80.81 174 ARG A N 1
ATOM 1417 C CA . ARG A 1 174 ? 20.231 -2.402 -31.988 1.00 80.81 174 ARG A CA 1
ATOM 1418 C C . ARG A 1 174 ? 20.586 -1.147 -32.766 1.00 80.81 174 ARG A C 1
ATOM 1420 O O . ARG A 1 174 ? 19.927 -0.127 -32.581 1.00 80.81 174 ARG A O 1
ATOM 1427 N N . LEU A 1 175 ? 21.575 -1.204 -33.664 1.00 80.25 175 LEU A N 1
ATOM 1428 C CA . LEU A 1 175 ? 21.935 -0.055 -34.503 1.00 80.25 175 LEU A CA 1
ATOM 1429 C C . LEU A 1 175 ? 20.789 0.330 -35.448 1.00 80.25 175 LEU A C 1
ATOM 1431 O O . LEU A 1 175 ? 20.446 1.506 -35.554 1.00 80.25 175 LEU A O 1
ATOM 1435 N N . ASP A 1 176 ? 20.169 -0.647 -36.110 1.00 78.94 176 ASP A N 1
ATOM 1436 C CA . ASP A 1 176 ? 19.044 -0.384 -37.012 1.00 78.94 176 ASP A CA 1
ATOM 1437 C C . ASP A 1 176 ? 17.795 0.064 -36.235 1.00 78.94 176 ASP A C 1
ATOM 1439 O O . ASP A 1 176 ? 17.060 0.936 -36.701 1.00 78.94 176 ASP A O 1
ATOM 1443 N N . ARG A 1 177 ? 17.565 -0.482 -35.032 1.00 78.88 177 ARG A N 1
ATOM 1444 C CA . ARG A 1 177 ? 16.504 -0.020 -34.121 1.00 78.88 177 ARG A CA 1
ATOM 1445 C C . ARG A 1 177 ? 16.715 1.438 -33.699 1.00 78.88 177 ARG A C 1
ATOM 1447 O O . ARG A 1 177 ? 15.817 2.253 -33.890 1.00 78.88 177 ARG A O 1
ATOM 1454 N N . TYR A 1 178 ? 17.921 1.777 -33.246 1.00 75.19 178 TYR A N 1
ATOM 1455 C CA . TYR A 1 178 ? 18.305 3.134 -32.858 1.00 75.19 178 TYR A CA 1
ATOM 1456 C C . TYR A 1 178 ? 18.141 4.141 -34.002 1.00 75.19 178 TYR A C 1
ATOM 1458 O O . TYR A 1 178 ? 17.607 5.232 -33.802 1.00 75.19 178 TYR A O 1
ATOM 1466 N N . LEU A 1 179 ? 18.593 3.790 -35.211 1.00 73.38 179 LEU A N 1
ATOM 1467 C CA . LEU A 1 179 ? 18.509 4.682 -36.366 1.00 73.38 179 LEU A CA 1
ATOM 1468 C C . LEU A 1 179 ? 17.055 4.969 -36.764 1.00 73.38 179 LEU A C 1
ATOM 1470 O O . LEU A 1 179 ? 16.734 6.134 -36.986 1.00 73.38 179 LEU A O 1
ATOM 1474 N N . ARG A 1 180 ? 16.179 3.952 -36.768 1.00 73.44 180 ARG A N 1
ATOM 1475 C CA . ARG A 1 180 ? 14.738 4.122 -37.035 1.00 73.44 180 ARG A CA 1
ATOM 1476 C C . ARG A 1 180 ? 14.048 4.991 -35.985 1.00 73.44 180 ARG A C 1
ATOM 1478 O O . ARG A 1 180 ? 13.280 5.882 -36.324 1.00 73.44 180 ARG A O 1
ATOM 1485 N N . GLU A 1 181 ? 14.328 4.752 -34.707 1.00 68.12 181 GLU A N 1
ATOM 1486 C CA . GLU A 1 181 ? 13.728 5.521 -33.610 1.00 68.12 181 GLU A CA 1
ATOM 1487 C C . GLU A 1 181 ? 14.200 6.980 -33.607 1.00 68.12 181 GLU A C 1
ATOM 1489 O O . GLU A 1 181 ? 13.413 7.882 -33.333 1.00 68.12 181 GLU A O 1
ATOM 1494 N N . ARG A 1 182 ? 15.459 7.239 -33.980 1.00 64.62 182 ARG A N 1
ATOM 1495 C CA . ARG A 1 182 ? 15.978 8.601 -34.149 1.00 64.62 182 ARG A CA 1
ATOM 1496 C C . ARG A 1 182 ? 15.303 9.343 -35.306 1.00 64.62 182 ARG A C 1
ATOM 1498 O O . ARG A 1 182 ? 15.021 10.526 -35.156 1.00 64.62 182 ARG A O 1
ATOM 1505 N N . GLU A 1 183 ? 15.061 8.675 -36.432 1.00 59.75 183 GLU A N 1
ATOM 1506 C CA . GLU A 1 183 ? 14.337 9.244 -37.580 1.00 59.75 183 GLU A CA 1
ATOM 1507 C C . GLU A 1 183 ? 12.896 9.611 -37.194 1.00 59.75 183 GLU A C 1
ATOM 1509 O O . GLU A 1 183 ? 12.463 10.734 -37.427 1.00 59.75 183 GLU A O 1
ATOM 1514 N N . LEU A 1 184 ? 12.210 8.730 -36.458 1.00 54.28 184 LEU A N 1
ATOM 1515 C CA . LEU A 1 184 ? 10.863 8.985 -35.936 1.00 54.28 184 LEU A CA 1
ATOM 1516 C C . LEU A 1 184 ? 10.807 10.147 -34.931 1.00 54.28 184 LEU A C 1
ATOM 1518 O O . LEU A 1 184 ? 9.838 10.906 -34.929 1.00 54.28 184 LEU A O 1
ATOM 1522 N N . VAL A 1 185 ? 11.820 10.297 -34.069 1.00 52.44 185 VAL A N 1
ATOM 1523 C CA . VAL A 1 185 ? 11.914 11.421 -33.118 1.00 52.44 185 VAL A CA 1
ATOM 1524 C C . VAL A 1 185 ? 12.163 12.746 -33.842 1.00 52.44 185 VAL A C 1
ATOM 1526 O O . VAL A 1 185 ? 11.606 13.757 -33.420 1.00 52.44 185 VAL A O 1
ATOM 1529 N N . LEU A 1 186 ? 12.943 12.740 -34.929 1.00 47.78 186 LEU A N 1
ATOM 1530 C CA . LEU A 1 186 ? 13.192 13.924 -35.757 1.00 47.78 186 LEU A CA 1
ATOM 1531 C C . LEU A 1 186 ? 11.938 14.338 -36.554 1.00 47.78 186 LEU A C 1
ATOM 1533 O O . LEU A 1 186 ? 11.566 15.509 -36.529 1.00 47.78 186 LEU A O 1
ATOM 1537 N N . ASP A 1 187 ? 11.193 13.377 -37.110 1.00 46.47 187 ASP A N 1
ATOM 1538 C CA . ASP A 1 187 ? 9.892 13.638 -37.751 1.00 46.47 187 ASP A CA 1
ATOM 1539 C C . ASP A 1 187 ? 8.838 14.172 -36.756 1.00 46.47 187 ASP A C 1
ATOM 1541 O O . ASP A 1 187 ? 7.992 14.999 -37.096 1.00 46.47 187 ASP A O 1
ATOM 1545 N N . HIS A 1 188 ? 8.879 13.741 -35.487 1.00 40.38 188 HIS A N 1
ATOM 1546 C CA . HIS A 1 188 ? 7.980 14.257 -34.443 1.00 40.38 188 HIS A CA 1
ATOM 1547 C C . HIS A 1 188 ? 8.438 15.599 -33.848 1.00 40.38 188 HIS A C 1
ATOM 1549 O O . HIS A 1 188 ? 7.597 16.345 -33.328 1.00 40.38 188 HIS A O 1
ATOM 1555 N N . SER A 1 189 ? 9.734 15.935 -33.905 1.00 40.69 189 SER A N 1
ATOM 1556 C CA . SER A 1 189 ? 10.213 17.274 -33.546 1.00 40.69 189 SER A CA 1
ATOM 1557 C C . SER A 1 189 ? 9.823 18.318 -34.586 1.00 40.69 189 SER A C 1
ATOM 1559 O O . SER A 1 189 ? 9.443 19.408 -34.174 1.00 40.69 189 SER A O 1
ATOM 1561 N N . ASP A 1 190 ? 9.748 17.965 -35.872 1.00 39.62 190 ASP A N 1
ATOM 1562 C CA . ASP A 1 190 ? 9.228 18.859 -36.920 1.00 39.62 190 ASP A CA 1
ATOM 1563 C C . ASP A 1 190 ? 7.728 19.170 -36.715 1.00 39.62 190 ASP A C 1
ATOM 1565 O O . ASP A 1 190 ? 7.258 20.291 -36.936 1.00 39.62 190 ASP A O 1
ATOM 1569 N N . ILE A 1 191 ? 6.962 18.223 -36.158 1.00 42.53 191 ILE A N 1
ATOM 1570 C CA . ILE A 1 191 ? 5.550 18.431 -35.786 1.00 42.53 191 ILE A CA 1
ATOM 1571 C C . ILE A 1 191 ? 5.407 19.299 -34.515 1.00 42.53 191 ILE A C 1
ATOM 1573 O O . ILE A 1 191 ? 4.449 20.071 -34.389 1.00 42.53 191 ILE A O 1
ATOM 1577 N N . LYS A 1 192 ? 6.349 19.230 -33.561 1.00 38.75 192 LYS A N 1
ATOM 1578 C CA . LYS A 1 192 ? 6.372 20.130 -32.387 1.00 38.75 192 LYS A CA 1
ATOM 1579 C C . LYS A 1 192 ? 6.903 21.525 -32.726 1.00 38.75 192 LYS A C 1
ATOM 1581 O O . LYS A 1 192 ? 6.353 22.497 -32.205 1.00 38.75 192 LYS A O 1
ATOM 1586 N N . GLU A 1 193 ? 7.878 21.648 -33.624 1.00 39.59 193 GLU A N 1
ATOM 1587 C CA . GLU A 1 193 ? 8.338 22.935 -34.155 1.00 39.59 193 GLU A CA 1
ATOM 1588 C C . GLU A 1 193 ? 7.271 23.617 -35.016 1.00 39.59 193 GLU A C 1
ATOM 1590 O O . GLU A 1 193 ? 7.150 24.836 -34.959 1.00 39.59 193 GLU A O 1
ATOM 1595 N N . SER A 1 194 ? 6.386 22.871 -35.686 1.00 45.31 194 SER A N 1
ATOM 1596 C CA . SER A 1 194 ? 5.196 23.449 -36.330 1.00 45.31 194 SER A CA 1
ATOM 1597 C C . SER A 1 194 ? 4.255 24.137 -35.320 1.00 45.31 194 SER A C 1
ATOM 1599 O O . SER A 1 194 ? 3.779 25.252 -35.553 1.00 45.31 194 SER A O 1
ATOM 1601 N N . ARG A 1 195 ? 4.039 23.548 -34.132 1.00 42.22 195 ARG A N 1
ATOM 1602 C CA . ARG A 1 195 ? 3.205 24.170 -33.081 1.00 42.22 195 ARG A CA 1
ATOM 1603 C C . ARG A 1 195 ? 3.932 25.311 -32.365 1.00 42.22 195 ARG A C 1
ATOM 1605 O O . ARG A 1 195 ? 3.302 26.330 -32.096 1.00 42.22 195 ARG A O 1
ATOM 1612 N N . ALA A 1 196 ? 5.235 25.191 -32.105 1.00 43.47 196 ALA A N 1
ATOM 1613 C CA . ALA A 1 196 ? 6.043 26.269 -31.527 1.00 43.47 196 ALA A CA 1
ATOM 1614 C C . ALA A 1 196 ? 6.195 27.463 -32.490 1.00 43.47 196 ALA A C 1
ATOM 1616 O O . ALA A 1 196 ? 6.052 28.609 -32.071 1.00 43.47 196 ALA A O 1
ATOM 1617 N N . GLY A 1 197 ? 6.364 27.207 -33.789 1.00 43.00 197 GLY A N 1
ATOM 1618 C CA . GLY A 1 197 ? 6.367 28.224 -34.841 1.00 43.00 197 GLY A CA 1
ATOM 1619 C C . GLY A 1 197 ? 5.034 28.964 -34.937 1.00 43.00 197 GLY A C 1
ATOM 1620 O O . GLY A 1 197 ? 5.020 30.179 -35.105 1.00 43.00 197 GLY A O 1
ATOM 1621 N N . THR A 1 198 ? 3.910 28.276 -34.710 1.00 47.91 198 THR A N 1
ATOM 1622 C CA . THR A 1 198 ? 2.588 28.924 -34.653 1.00 47.91 198 THR A CA 1
ATOM 1623 C C . THR A 1 198 ? 2.478 29.887 -33.460 1.00 47.91 198 THR A C 1
ATOM 1625 O O . THR A 1 198 ? 1.980 30.998 -33.617 1.00 47.91 198 THR A O 1
ATOM 1628 N N . TRP A 1 199 ? 2.997 29.521 -32.281 1.00 46.03 199 TRP A N 1
ATOM 1629 C CA . TRP A 1 199 ? 3.021 30.412 -31.110 1.00 46.03 199 TRP A CA 1
ATOM 1630 C C . TRP A 1 199 ? 3.993 31.586 -31.265 1.00 46.03 199 TRP A C 1
ATOM 1632 O O . TRP A 1 199 ? 3.671 32.688 -30.829 1.00 46.03 199 TRP A O 1
ATOM 1642 N N . ILE A 1 200 ? 5.139 31.386 -31.924 1.00 51.88 200 ILE A N 1
ATOM 1643 C CA . ILE A 1 200 ? 6.091 32.464 -32.235 1.00 51.88 200 ILE A CA 1
ATOM 1644 C C . ILE A 1 200 ? 5.473 33.444 -33.239 1.00 51.88 200 ILE A C 1
ATOM 1646 O O . ILE A 1 200 ? 5.537 34.647 -33.015 1.00 51.88 200 ILE A O 1
ATOM 1650 N N . ILE A 1 201 ? 4.792 32.958 -34.283 1.00 52.31 201 ILE A N 1
ATOM 1651 C CA . ILE A 1 201 ? 4.086 33.817 -35.248 1.00 52.31 201 ILE A CA 1
ATOM 1652 C C . ILE A 1 201 ? 2.955 34.594 -34.559 1.00 52.31 201 ILE A C 1
ATOM 1654 O O . ILE A 1 201 ? 2.831 35.797 -34.773 1.00 52.31 201 ILE A O 1
ATOM 1658 N N . ILE A 1 202 ? 2.170 33.956 -33.683 1.00 54.19 202 ILE A N 1
ATOM 1659 C CA . ILE A 1 202 ? 1.121 34.643 -32.910 1.00 54.19 202 ILE A CA 1
ATOM 1660 C C . ILE A 1 202 ? 1.733 35.704 -31.984 1.00 54.19 202 ILE A C 1
ATOM 1662 O O . ILE A 1 202 ? 1.253 36.835 -31.961 1.00 54.19 202 ILE A O 1
ATOM 1666 N N . ALA A 1 203 ? 2.818 35.389 -31.271 1.00 53.81 203 ALA A N 1
ATOM 1667 C CA . ALA A 1 203 ? 3.507 36.345 -30.406 1.00 53.81 203 ALA A CA 1
ATOM 1668 C C . ALA A 1 203 ? 4.098 37.523 -31.199 1.00 53.81 203 ALA A C 1
ATOM 1670 O O . ALA A 1 203 ? 3.977 38.669 -30.769 1.00 53.81 203 ALA A O 1
ATOM 1671 N N . SER A 1 204 ? 4.671 37.273 -32.380 1.00 57.22 204 SER A N 1
ATOM 1672 C CA . SER A 1 204 ? 5.186 38.323 -33.266 1.00 57.22 204 SER A CA 1
ATOM 1673 C C . SER A 1 204 ? 4.071 39.208 -33.825 1.00 57.22 204 SER A C 1
ATOM 1675 O O . SER A 1 204 ? 4.239 40.423 -33.860 1.00 57.22 204 SER A O 1
ATOM 1677 N N . VAL A 1 205 ? 2.919 38.644 -34.206 1.00 64.06 205 VAL A N 1
ATOM 1678 C CA . VAL A 1 205 ? 1.761 39.426 -34.677 1.00 64.06 205 VAL A CA 1
ATOM 1679 C C . VAL A 1 205 ? 1.173 40.273 -33.546 1.00 64.06 205 VAL A C 1
ATOM 1681 O O . VAL A 1 205 ? 0.889 41.449 -33.757 1.00 64.06 205 VAL A O 1
ATOM 1684 N N . VAL A 1 206 ? 1.054 39.724 -32.333 1.00 69.19 206 VAL A N 1
ATOM 1685 C CA . VAL A 1 206 ? 0.589 40.475 -31.154 1.00 69.19 206 VAL A CA 1
ATOM 1686 C C . VAL A 1 206 ? 1.549 41.617 -30.820 1.00 69.19 206 VAL A C 1
ATOM 1688 O O . VAL A 1 206 ? 1.096 42.739 -30.605 1.00 69.19 206 VAL A O 1
ATOM 1691 N N . LEU A 1 207 ? 2.863 41.375 -30.849 1.00 67.25 207 LEU A N 1
ATOM 1692 C CA . LEU A 1 207 ? 3.875 42.409 -30.612 1.00 67.25 207 LEU A CA 1
ATOM 1693 C C . LEU A 1 207 ? 3.806 43.528 -31.664 1.00 67.25 207 LEU A C 1
ATOM 1695 O O . LEU A 1 207 ? 3.922 44.705 -31.328 1.00 67.25 207 LEU A O 1
ATOM 1699 N N . LEU A 1 208 ? 3.580 43.172 -32.931 1.00 65.81 208 LEU A N 1
ATOM 1700 C CA . LEU A 1 208 ? 3.513 44.133 -34.031 1.00 65.81 208 LEU A CA 1
ATOM 1701 C C . LEU A 1 208 ? 2.242 44.991 -33.957 1.00 65.81 208 LEU A C 1
ATOM 1703 O O . LEU A 1 208 ? 2.314 46.204 -34.132 1.00 65.81 208 LEU A O 1
ATOM 1707 N N . VAL A 1 209 ? 1.098 44.394 -33.604 1.00 69.31 209 VAL A N 1
ATOM 1708 C CA . VAL A 1 209 ? -0.147 45.131 -33.325 1.00 69.31 209 VAL A CA 1
ATOM 1709 C C . VAL A 1 209 ? 0.030 46.065 -32.126 1.00 69.31 209 VAL A C 1
ATOM 1711 O O . VAL A 1 209 ? -0.413 47.212 -32.175 1.00 69.31 209 VAL A O 1
ATOM 1714 N N . PHE A 1 210 ? 0.728 45.618 -31.080 1.00 66.69 210 PHE A N 1
ATOM 1715 C CA . PHE A 1 210 ? 1.000 46.430 -29.895 1.00 66.69 210 PHE A CA 1
ATOM 1716 C C . PHE A 1 210 ? 1.899 47.636 -30.214 1.00 66.69 210 PHE A C 1
ATOM 1718 O O . PHE A 1 210 ? 1.610 48.751 -29.787 1.00 66.69 210 PHE A O 1
ATOM 1725 N N . LEU A 1 211 ? 2.935 47.454 -31.039 1.00 65.62 211 LEU A N 1
ATOM 1726 C CA . LEU A 1 211 ? 3.811 48.538 -31.506 1.00 65.62 211 LEU A CA 1
ATOM 1727 C C . LEU A 1 211 ? 3.080 49.553 -32.400 1.00 65.62 211 LEU A C 1
ATOM 1729 O O . LEU A 1 211 ? 3.304 50.760 -32.278 1.00 65.62 211 LEU A O 1
ATOM 1733 N N . VAL A 1 212 ? 2.177 49.088 -33.269 1.00 70.50 212 VAL A N 1
ATOM 1734 C CA . VAL A 1 212 ? 1.334 49.971 -34.095 1.00 70.50 212 VAL A CA 1
ATOM 1735 C C . VAL A 1 212 ? 0.353 50.768 -33.227 1.00 70.50 212 VAL A C 1
ATOM 1737 O O . VAL A 1 212 ? 0.149 51.955 -33.464 1.00 70.50 212 VAL A O 1
ATOM 1740 N N . LEU A 1 213 ? -0.207 50.163 -32.177 1.00 63.28 213 LEU A N 1
ATOM 1741 C CA . LEU A 1 213 ? -1.068 50.859 -31.216 1.00 63.28 213 LEU A CA 1
ATOM 1742 C C . LEU A 1 213 ? -0.304 51.910 -30.404 1.00 63.28 213 LEU A C 1
ATOM 1744 O O . LEU A 1 213 ? -0.791 53.028 -30.262 1.00 63.28 213 LEU A O 1
ATOM 1748 N N . ILE A 1 214 ? 0.903 51.593 -29.929 1.00 63.69 214 ILE A N 1
ATOM 1749 C CA . ILE A 1 214 ? 1.749 52.553 -29.201 1.00 63.69 214 ILE A CA 1
ATOM 1750 C C . ILE A 1 214 ? 2.084 53.751 -30.090 1.00 63.69 214 ILE A C 1
ATOM 1752 O O . ILE A 1 214 ? 1.913 54.892 -29.670 1.00 63.69 214 ILE A O 1
ATOM 1756 N N . THR A 1 215 ? 2.504 53.508 -31.333 1.00 64.12 215 THR A N 1
ATOM 1757 C CA . THR A 1 215 ? 2.840 54.592 -32.269 1.00 64.12 215 THR A CA 1
ATOM 1758 C C . THR A 1 215 ? 1.619 55.426 -32.658 1.00 64.12 215 THR A C 1
ATOM 1760 O O . THR A 1 215 ? 1.725 56.649 -32.709 1.00 64.12 215 THR A O 1
ATOM 1763 N N . ALA A 1 216 ? 0.445 54.814 -32.846 1.00 60.19 216 ALA A N 1
ATOM 1764 C CA . ALA A 1 216 ? -0.798 55.545 -33.100 1.00 60.19 216 ALA A CA 1
ATOM 1765 C C . ALA A 1 216 ? -1.221 56.425 -31.907 1.00 60.19 216 ALA A C 1
ATOM 1767 O O . ALA A 1 216 ? -1.643 57.563 -32.107 1.00 60.19 216 ALA A O 1
ATOM 1768 N N . VAL A 1 217 ? -1.057 55.938 -30.671 1.00 59.47 217 VAL A N 1
ATOM 1769 C CA . VAL A 1 217 ? -1.354 56.706 -29.449 1.00 59.47 217 VAL A CA 1
ATOM 1770 C C . VAL A 1 217 ? -0.340 57.839 -29.244 1.00 59.47 217 VAL A C 1
ATOM 1772 O O . VAL A 1 217 ? -0.743 58.961 -28.954 1.00 59.47 217 VAL A O 1
ATOM 1775 N N . SER A 1 218 ? 0.956 57.603 -29.485 1.00 56.62 218 SER A N 1
ATOM 1776 C CA . SER A 1 218 ? 1.997 58.642 -29.378 1.00 56.62 218 SER A CA 1
ATOM 1777 C C . SER A 1 218 ? 1.837 59.786 -30.387 1.00 56.62 218 SER A C 1
ATOM 1779 O O . SER A 1 218 ? 2.293 60.895 -30.125 1.00 56.62 218 SER A O 1
ATOM 1781 N N . VAL A 1 219 ? 1.198 59.537 -31.536 1.00 60.28 219 VAL A N 1
ATOM 1782 C CA . VAL A 1 219 ? 0.915 60.570 -32.549 1.00 60.28 219 VAL A CA 1
ATOM 1783 C C . VAL A 1 219 ? -0.320 61.404 -32.192 1.00 60.28 219 VAL A C 1
ATOM 1785 O O . VAL A 1 219 ? -0.430 62.543 -32.645 1.00 60.28 219 VAL A O 1
ATOM 1788 N N . HIS A 1 220 ? -1.245 60.869 -31.387 1.00 54.91 220 HIS A N 1
ATOM 1789 C CA . HIS A 1 220 ? -2.481 61.568 -31.030 1.00 54.91 220 HIS A CA 1
ATOM 1790 C C . HIS A 1 220 ? -2.444 62.262 -29.667 1.00 54.91 220 HIS A C 1
ATOM 1792 O O . HIS A 1 220 ? -3.110 63.285 -29.529 1.00 54.91 220 HIS A O 1
ATOM 1798 N N . ASP A 1 221 ? -1.656 61.779 -28.700 1.00 55.41 221 ASP A N 1
ATOM 1799 C CA . ASP A 1 221 ? -1.507 62.460 -27.410 1.00 55.41 221 ASP A CA 1
ATOM 1800 C C . ASP A 1 221 ? -0.172 62.102 -26.708 1.00 55.41 221 ASP A C 1
ATOM 1802 O O . ASP A 1 221 ? -0.061 61.060 -26.051 1.00 55.41 221 ASP A O 1
ATOM 1806 N N . PRO A 1 222 ? 0.889 62.920 -26.849 1.00 58.31 222 PRO A N 1
ATOM 1807 C CA . PRO A 1 222 ? 2.225 62.578 -26.354 1.00 58.31 222 PRO A CA 1
ATOM 1808 C C . PRO A 1 222 ? 2.339 62.562 -24.818 1.00 58.31 222 PRO A C 1
ATOM 1810 O O . PRO A 1 222 ? 3.296 61.996 -24.295 1.00 58.31 222 PRO A O 1
ATOM 1813 N N . GLY A 1 223 ? 1.371 63.130 -24.086 1.00 60.31 223 GLY A N 1
ATOM 1814 C CA . GLY A 1 223 ? 1.398 63.201 -22.618 1.00 60.31 223 GLY A CA 1
ATOM 1815 C C . GLY A 1 223 ? 1.086 61.883 -21.896 1.00 60.31 223 GLY A C 1
ATOM 1816 O O . GLY A 1 223 ? 1.484 61.708 -20.750 1.00 60.31 223 GLY A O 1
ATOM 1817 N N . VAL A 1 224 ? 0.417 60.929 -22.554 1.00 57.94 224 VAL A N 1
ATOM 1818 C CA . VAL A 1 224 ? -0.026 59.663 -21.928 1.00 57.94 224 VAL A CA 1
ATOM 1819 C C . VAL A 1 224 ? 1.092 58.608 -21.886 1.00 57.94 224 VAL A C 1
ATOM 1821 O O . VAL A 1 224 ? 1.041 57.650 -21.115 1.00 57.94 224 VAL A O 1
ATOM 1824 N N . VAL A 1 225 ? 2.142 58.776 -22.694 1.00 54.41 225 VAL A N 1
ATOM 1825 C CA . VAL A 1 225 ? 3.216 57.781 -22.828 1.00 54.41 225 VAL A CA 1
ATOM 1826 C C . VAL A 1 225 ? 4.155 57.800 -21.615 1.00 54.41 225 VAL A C 1
ATOM 1828 O O . VAL A 1 225 ? 4.581 56.737 -21.170 1.00 54.41 225 VAL A O 1
ATOM 1831 N N . GLU A 1 226 ? 4.439 58.958 -21.014 1.00 55.22 226 GLU A N 1
ATOM 1832 C CA . GLU A 1 226 ? 5.384 59.036 -19.885 1.00 55.22 226 GLU A CA 1
ATOM 1833 C C . GLU A 1 226 ? 4.869 58.355 -18.601 1.00 55.22 226 GLU A C 1
ATOM 1835 O O . GLU A 1 226 ? 5.651 57.695 -17.911 1.00 55.22 226 GLU A O 1
ATOM 1840 N N . GLU A 1 227 ? 3.562 58.398 -18.311 1.00 55.84 227 GLU A N 1
ATOM 1841 C CA . GLU A 1 227 ? 2.992 57.700 -17.142 1.00 55.84 227 GLU A CA 1
ATOM 1842 C C . GLU A 1 227 ? 3.002 56.169 -17.299 1.00 55.84 227 GLU A C 1
ATOM 1844 O O . GLU A 1 227 ? 3.221 55.440 -16.327 1.00 55.84 227 GLU A O 1
ATOM 1849 N N . ALA A 1 228 ? 2.835 55.657 -18.524 1.00 55.12 228 ALA A N 1
ATOM 1850 C CA . ALA A 1 228 ? 2.796 54.217 -18.783 1.00 55.12 228 ALA A CA 1
ATOM 1851 C C . ALA A 1 228 ? 4.179 53.547 -18.657 1.00 55.12 228 ALA A C 1
ATOM 1853 O O . ALA A 1 228 ? 4.284 52.426 -18.151 1.00 55.12 228 ALA A O 1
ATOM 1854 N N . TRP A 1 229 ? 5.253 54.230 -19.066 1.00 51.72 229 TRP A N 1
ATOM 1855 C CA . TRP A 1 229 ? 6.617 53.698 -18.947 1.00 51.72 229 TRP A CA 1
ATOM 1856 C C . TRP A 1 229 ? 7.180 53.825 -17.523 1.00 51.72 229 TRP A C 1
ATOM 1858 O O . TRP A 1 229 ? 7.910 52.934 -17.081 1.00 51.72 229 TRP A O 1
ATOM 1868 N N . GLY A 1 230 ? 6.783 54.859 -16.768 1.00 54.56 230 GLY A N 1
ATOM 1869 C CA . GLY A 1 230 ? 7.167 55.024 -15.361 1.00 54.56 230 GLY A CA 1
ATOM 1870 C C . GLY A 1 230 ? 6.649 53.904 -14.447 1.00 54.56 230 GLY A C 1
ATOM 1871 O O . GLY A 1 230 ? 7.374 53.438 -13.569 1.00 54.56 230 GLY A O 1
ATOM 1872 N N . GLY A 1 231 ? 5.429 53.408 -14.689 1.00 54.12 231 GLY A N 1
ATOM 1873 C CA . GLY A 1 231 ? 4.844 52.305 -13.916 1.00 54.12 231 GLY A CA 1
ATOM 1874 C C . GLY A 1 231 ? 5.448 50.928 -14.223 1.00 54.12 231 GLY A C 1
ATOM 1875 O O . GLY A 1 231 ? 5.634 50.115 -13.315 1.00 54.12 231 GLY A O 1
ATOM 1876 N N . LEU A 1 232 ? 5.802 50.660 -15.487 1.00 47.78 232 LEU A N 1
ATOM 1877 C CA . LEU A 1 232 ? 6.311 49.344 -15.894 1.00 47.78 232 LEU A CA 1
ATOM 1878 C C . LEU A 1 232 ? 7.751 49.088 -15.417 1.00 47.78 232 LEU A C 1
ATOM 1880 O O . LEU A 1 232 ? 8.105 47.956 -15.089 1.00 47.78 232 LEU A O 1
ATOM 1884 N N . TYR A 1 233 ? 8.576 50.136 -15.342 1.00 49.22 233 TYR A N 1
ATOM 1885 C CA . TYR A 1 233 ? 9.983 50.014 -14.947 1.00 49.22 233 TYR A CA 1
ATOM 1886 C C . TYR A 1 233 ? 10.148 49.699 -13.449 1.00 49.22 233 TYR A C 1
ATOM 1888 O O . TYR A 1 233 ? 11.003 48.898 -13.072 1.00 49.22 233 TYR A O 1
ATOM 1896 N N . VAL A 1 234 ? 9.275 50.254 -12.597 1.00 52.72 234 VAL A N 1
ATOM 1897 C CA . VAL A 1 234 ? 9.258 49.980 -11.146 1.00 52.72 234 VAL A CA 1
ATOM 1898 C C . VAL A 1 234 ? 8.793 48.548 -10.846 1.00 52.72 234 VAL A C 1
ATOM 1900 O O . VAL A 1 234 ? 9.284 47.932 -9.907 1.00 52.72 234 VAL A O 1
ATOM 1903 N N . SER A 1 235 ? 7.908 47.980 -11.673 1.00 51.66 235 SER A N 1
ATOM 1904 C CA . SER A 1 235 ? 7.393 46.613 -11.498 1.00 51.66 235 SER A CA 1
ATOM 1905 C C . SER A 1 235 ? 8.376 45.508 -11.899 1.00 51.66 235 SER A C 1
ATOM 1907 O O . SER A 1 235 ? 8.218 44.381 -11.432 1.00 51.66 235 SER A O 1
ATOM 1909 N N . LEU A 1 236 ? 9.321 45.779 -12.802 1.00 44.88 236 LEU A N 1
ATOM 1910 C CA . LEU A 1 236 ? 10.217 44.751 -13.353 1.00 44.88 236 LEU A CA 1
ATOM 1911 C C . LEU A 1 236 ? 11.638 44.810 -12.785 1.00 44.88 236 LEU A C 1
ATOM 1913 O O . LEU A 1 236 ? 12.329 43.795 -12.806 1.00 44.88 236 LEU A O 1
ATOM 1917 N N . PHE A 1 237 ? 12.075 45.970 -12.285 1.00 46.03 237 PHE A N 1
ATOM 1918 C CA . PHE A 1 237 ? 13.469 46.189 -11.882 1.00 46.03 237 PHE A CA 1
ATOM 1919 C C . PHE A 1 237 ? 13.637 46.992 -10.580 1.00 46.03 237 PHE A C 1
ATOM 1921 O O . PHE A 1 237 ? 14.749 47.418 -10.266 1.00 46.03 237 PHE A O 1
ATOM 1928 N N . GLY A 1 238 ? 12.560 47.208 -9.818 1.00 50.53 238 GLY A N 1
ATOM 1929 C CA . GLY A 1 238 ? 12.658 47.716 -8.446 1.00 50.53 238 GLY A CA 1
ATOM 1930 C C . GLY A 1 238 ? 13.162 46.635 -7.474 1.00 50.53 238 GLY A C 1
ATOM 1931 O O . GLY A 1 238 ? 12.982 45.453 -7.766 1.00 50.53 238 GLY A O 1
ATOM 1932 N N . PRO A 1 239 ? 13.816 47.012 -6.359 1.00 49.12 239 PRO A N 1
ATOM 1933 C CA . PRO A 1 239 ? 14.326 46.064 -5.364 1.00 49.12 239 PRO A CA 1
ATOM 1934 C C . PRO A 1 239 ? 13.231 45.214 -4.707 1.00 49.12 239 PRO A C 1
ATOM 1936 O O . PRO A 1 239 ? 12.102 45.726 -4.528 1.00 49.12 239 PRO A O 1
#

Radius of gyration: 35.92 Å; chains: 1; bounding box: 71×78×91 Å

Secondary structure (DSSP, 8-state):
-HHHHHHHHHHHHHHHHHHHHHHHHHHHHHHHHHHHTT-HHHHHHHHHHHHHHHHHHHHHHHHHHHHHHHHHHHHHHHHH-SEEHHHHHHHHT--HHHHHHHHHHHT-EE-TTSEEESSHHHHHHHHHHHHHHHHHHHHHHHHHHHHHHHHHSTT--HHHHHHHHHHH-TT-THHHHHHHHHHHHHHHHHHHHHHHHHHHHHHHHHHHHHHHHHHHHHHH-TTHHHHHHHHHHHHHH--

=== Feature glossary ===
The record interleaves many kinds of information about one protein. Here is each kind framed as the question it answers.

Q: What known structures does this most resemble?
A: Structural nearest neighbors (via Foldseek easy-search vs the PDB). Reported per hit: target PDB id, E-value, and alignment TM-score. A TM-score above ~0.5 is the conventional threshold for 'same fold'.

Q: Where is each backbone atom in 3D?
A: The mmCIF table is the protein's shape written out atom by atom. For each backbone N, Cα, C, and carbonyl O, it records an (x, y, z) coordinate triple in Å plus the residue type, chain letter, and residue number.

Q: What are the backbone torsion angles?
A: The φ/ψ torsion pair specifies the backbone conformation at each residue. φ rotates about the N–Cα bond, ψ about the Cα–C bond. Steric clashes forbid most of the (φ, ψ) plane — the allowed regions (α-helix basin, β-sheet basin, left-handed helix) are the Ramachandran-allowed regions.

Q: Which residues are buried vs exposed?
A: Solvent-accessible surface area (SASA) is the area in Å² traced out by the centre of a 1.4 Å probe sphere (a water molecule) rolled over the protein's van der Waals surface (Shrake–Rupley / Lee–Richards construction). Buried residues have near-zero SASA; fully exposed residues can exceed 200 Å². The total SASA scales roughly with the number of surface residues.

Q: How confident is the AlphaFold model at each residue?
A: pLDDT is the predicted lDDT-Cα score: AlphaFold's confidence that the local environment of each residue (all inter-atomic distances within 15 Å) is correctly placed. It is a per-residue number between 0 and 100, with higher meaning more reliable.

Q: What does the local fold look like, residue by residue?
A: 3Di is Foldseek's structural alphabet. Each residue is assigned one of twenty discrete states based on how its Cα sits relative to its spatial (not sequential) neighbors. Aligning 3Di strings finds structural homologs roughly as well as full 3D superposition, but orders of magnitude faster.

Q: How big and how compact is the whole molecule?
A: Radius of gyration (Rg) is the root-mean-square distance of Cα atoms from their centroid — a single number for overall size and compactness. A globular domain of N residues has Rg ≈ 2.2·N^0.38 Å; an extended or disordered chain has a much larger Rg. The Cα contact count is the number of residue pairs whose Cα atoms are within 8 Å and are more than four positions apart in sequence — a standard proxy for tertiary packing density. The bounding box is the smallest axis-aligned box enclosing all Cα atoms.

Q: Which residues are in helices, strands, or loops?
A: DSSP 8-state secondary structure assigns each residue one of H (α-helix), G (3₁₀-helix), I (π-helix), E (extended β-strand), B (isolated β-bridge), T (hydrogen-bonded turn), S (bend), or '-' (coil). The assignment is computed from backbone hydrogen-bond geometry via the Kabsch–Sander algorithm.

Q: How mobile is each atom in the crystal?
A: Crystallographic B-factors measure how much each atom's electron density is smeared out, in Å². They rise in mobile loops and surface residues and fall in the buried interior. In AlphaFold models this column is repurposed to hold pLDDT instead.

Q: What if only a Cα trace is available?
A: P-SEA three-state annotation labels each residue as helix, strand, or coil based purely on the geometry of the Cα trace. It serves as a fallback when the full backbone (and thus DSSP) is unavailable.

Q: What family and function is it annotated with?
A: Database cross-references. InterPro integrates a dozen domain/family signature databases into unified entries with residue-range hits. GO terms attach function/process/location labels with evidence codes. CATH codes position the fold in a four-level structural taxonomy. Organism is the NCBI-taxonomy species name.

Q: Are the domains correctly placed relative to each other?
A: Predicted Aligned Error (PAE) is an AlphaFold confidence matrix: entry (i, j) is the expected error in the position of residue j, in ångströms, when the prediction is superimposed on the true structure at residue i. Low PAE within a block of residues means that block is internally rigid and well-predicted; high PAE between two blocks means their relative placement is uncertain even if each block individually is confident.

Q: What do the diagnostic plots show?
A: Three diagnostic plots accompany the record. The Cα contact map visualizes the tertiary structure as a 2D adjacency matrix (8 Å cutoff, sequence-local contacts suppressed). The Ramachandran plot shows the distribution of backbone (φ, ψ) torsions, with points in the α and β basins reflecting secondary structure content. The PAE plot shows AlphaFold's inter-residue confidence as a color matrix.

Q: What is the amino-acid chain?
A: Primary structure: the covalent order of the twenty standard amino acids along the backbone. Two proteins with the same sequence will (almost always) fold to the same structure; two with 30% identity often share a fold but not the details.

Q: What do the rendered images show?
A: The six renders are orthographic views along the three Cartesian axes in both directions. Representation (cartoon, sticks, or surface) and color scheme (sequence-rainbow or by-chain) vary across proteins so the training set covers all the common visualization conventions.